Protein AF-A0A2N0ZWG2-F1 (afdb_monomer_lite)

pLDDT: mean 80.13, std 12.73, range [40.72, 96.31]

Foldseek 3Di:
DDDDPQWDWFDWDQDVVLNGTAGATDDPVCVVVLVVLVVVCVVVVLCVVDVDSDHDDDPDPDPDPDDDDDCVVVVVVCVVVVHDDDDPVNVLLCVLQVVCVVPVDLVVSCRNSVHDSVCCVPPRDDDDVVVVVVVVVVVCVVPPCLLAQLALAHFPDDFDFDFDPDDDPQADDAGSHHNRNLLRGPRGDQDLDLLSLLQLLLVLLLLVLVVVPDDDDPPPDDHNSVVSNVSSVVVLVVQLVPDVVSVVSNVVSNVCVVVLNHRPVRSVSNVVSVVVD

Radius of gyration: 36.06 Å; chains: 1; bounding box: 72×38×109 Å

Sequence (277 aa):
WQSDGEDFEAFRVYKGRREGEAIFRCYKAYRKHLQKYIDWLNETELSQNDERLFPMMSRGMIPAKISRANISTLKNLLKKHDLPFINTSQLRNTRINWLLRKTSDLNLTAEQMGHTKEVLLRDYLRPHHQRASSEIIEFHNLIDPTTLAPGPGLCVDSHQPEPIVELAENAPKPDCISPEGCLFCEKHRDVMSSEYCWKLASHLQLKRLETNLYKPSEHNHIHPGNLVIDRIKLKLKAISDGSEIRNTWVEDAQSSIRSGRYHPTWDGYIRLLEVMV

Structure (mmCIF, N/CA/C/O backbone):
data_AF-A0A2N0ZWG2-F1
#
_entry.id   AF-A0A2N0ZWG2-F1
#
loop_
_atom_site.group_PDB
_atom_site.id
_atom_site.type_symbol
_atom_site.label_atom_id
_atom_site.label_alt_id
_atom_site.label_comp_id
_atom_site.label_asym_id
_atom_site.label_entity_id
_atom_site.label_seq_id
_atom_site.pdbx_PDB_ins_code
_atom_site.Cartn_x
_atom_site.Cartn_y
_atom_site.Cartn_z
_atom_site.occupancy
_atom_site.B_iso_or_equiv
_atom_site.auth_seq_id
_atom_site.auth_comp_id
_atom_site.auth_asym_id
_atom_site.auth_atom_id
_atom_site.pdbx_PDB_model_num
ATOM 1 N N . TRP A 1 1 ? -13.846 11.755 43.743 1.00 50.56 1 TRP A N 1
ATOM 2 C CA . TRP A 1 1 ? -14.038 12.372 42.420 1.00 50.56 1 TRP A CA 1
ATOM 3 C C . TRP A 1 1 ? -13.185 13.621 42.383 1.00 50.56 1 TRP A C 1
ATOM 5 O O . TRP A 1 1 ? -13.390 14.472 43.238 1.00 50.56 1 TRP A O 1
ATOM 15 N N . GLN A 1 2 ? -12.202 13.699 41.489 1.00 43.25 2 GLN A N 1
ATOM 16 C CA . GLN A 1 2 ? -11.484 14.947 41.225 1.00 43.25 2 GLN A CA 1
ATOM 17 C C . GLN A 1 2 ? -12.065 15.536 39.939 1.00 43.25 2 GLN A C 1
ATOM 19 O O . GLN A 1 2 ? -12.259 14.832 38.951 1.00 43.25 2 GLN A O 1
ATOM 24 N N . SER A 1 3 ? -12.471 16.798 39.991 1.00 46.25 3 SER A N 1
ATOM 25 C CA . SER A 1 3 ? -12.908 17.546 38.816 1.00 46.25 3 SER A CA 1
ATOM 26 C C . SER A 1 3 ? -11.680 18.175 38.172 1.00 46.25 3 SER A C 1
ATOM 28 O O . SER A 1 3 ? -11.008 18.953 38.847 1.00 46.25 3 SER A O 1
ATOM 30 N N . ASP A 1 4 ? -11.419 17.875 36.901 1.00 40.72 4 ASP A N 1
ATOM 31 C CA . ASP A 1 4 ? -10.457 18.629 36.098 1.00 40.72 4 ASP A CA 1
ATOM 32 C C . ASP A 1 4 ? -11.219 19.299 34.945 1.00 40.72 4 ASP A C 1
ATOM 34 O O . ASP A 1 4 ? -11.565 18.683 33.936 1.00 40.72 4 ASP A O 1
ATOM 38 N N . GLY A 1 5 ? -11.608 20.559 35.152 1.00 61.38 5 GLY A N 1
ATOM 39 C CA . GLY A 1 5 ? -12.416 21.317 34.193 1.00 61.38 5 GLY A CA 1
ATOM 40 C C . GLY A 1 5 ? -13.840 20.771 33.975 1.00 61.38 5 GLY A C 1
ATOM 41 O O . GLY A 1 5 ? -14.586 20.534 34.927 1.00 61.38 5 GLY A O 1
ATOM 42 N N . GLU A 1 6 ? -14.261 20.644 32.707 1.00 48.25 6 GLU A N 1
ATOM 43 C CA . GLU A 1 6 ? -15.624 20.220 32.323 1.00 48.25 6 GLU A CA 1
ATOM 44 C C . GLU A 1 6 ? -15.869 18.701 32.398 1.00 48.25 6 GLU A C 1
ATOM 46 O O . GLU A 1 6 ? -17.030 18.267 32.403 1.00 48.25 6 GLU A O 1
ATOM 51 N N . ASP A 1 7 ? -14.804 17.902 32.478 1.00 45.50 7 ASP A N 1
ATOM 52 C CA . ASP A 1 7 ? -14.859 16.447 32.580 1.00 45.50 7 ASP A CA 1
ATOM 53 C C . ASP A 1 7 ? -14.543 16.009 34.023 1.00 45.50 7 ASP A C 1
ATOM 55 O O . ASP A 1 7 ? -13.617 16.495 34.669 1.00 45.50 7 ASP A O 1
ATOM 59 N N . PHE A 1 8 ? -15.323 15.070 34.573 1.00 52.41 8 PHE A N 1
ATOM 60 C CA . PHE A 1 8 ? -14.949 14.447 35.847 1.00 52.41 8 PHE A CA 1
ATOM 61 C C . PHE A 1 8 ? -13.804 13.466 35.596 1.00 52.41 8 PHE A C 1
ATOM 63 O O . PHE A 1 8 ? -13.987 12.448 34.914 1.00 52.41 8 PHE A O 1
ATOM 70 N N . GLU A 1 9 ? -12.634 13.760 36.161 1.00 51.66 9 GLU A N 1
ATOM 71 C CA . GLU A 1 9 ? -11.453 12.933 36.003 1.00 51.66 9 GLU A CA 1
ATOM 72 C C . GLU A 1 9 ? -11.425 11.725 36.952 1.00 51.66 9 GLU A C 1
ATOM 74 O O . GLU A 1 9 ? -11.656 11.790 38.163 1.00 51.66 9 GLU A O 1
ATOM 79 N N . ALA A 1 10 ? -11.100 10.603 36.307 1.00 51.81 10 ALA A N 1
ATOM 80 C CA . ALA A 1 10 ? -10.143 9.592 36.727 1.00 51.81 10 ALA A CA 1
ATOM 81 C C . ALA A 1 10 ? -10.313 8.973 38.123 1.00 51.81 10 ALA A C 1
ATOM 83 O O . ALA A 1 10 ? -9.667 9.367 39.089 1.00 51.81 10 ALA A O 1
ATOM 84 N N . PHE A 1 11 ? -11.010 7.834 38.193 1.00 56.88 11 PHE A N 1
ATOM 85 C CA . PHE A 1 11 ? -10.562 6.808 39.139 1.00 56.88 11 PHE A CA 1
ATOM 86 C C . PHE A 1 11 ? -9.367 6.090 38.520 1.00 56.88 11 PHE A C 1
ATOM 88 O O . PHE A 1 11 ? -9.525 5.374 37.525 1.00 56.88 11 PHE A O 1
ATOM 95 N N . ARG A 1 12 ? -8.178 6.314 39.086 1.00 57.41 12 ARG A N 1
ATOM 96 C CA . ARG A 1 12 ? -6.982 5.522 38.792 1.00 57.41 12 ARG A CA 1
ATOM 97 C C . ARG A 1 12 ? -7.078 4.221 39.566 1.00 57.41 12 ARG A C 1
ATOM 99 O O . ARG A 1 12 ? -7.129 4.219 40.792 1.00 57.41 12 ARG A O 1
ATOM 106 N N . VAL A 1 13 ? -7.140 3.111 38.844 1.00 65.38 13 VAL A N 1
ATOM 107 C CA . VAL A 1 13 ? -7.140 1.776 39.442 1.00 65.38 13 VAL A CA 1
ATOM 108 C C . VAL A 1 13 ? -5.973 1.002 38.863 1.00 65.38 13 VAL A C 1
ATOM 110 O O . VAL A 1 13 ? -5.895 0.818 37.647 1.00 65.38 13 VAL A O 1
ATOM 113 N N . TYR A 1 14 ? -5.080 0.523 39.725 1.00 65.12 14 TYR A N 1
ATOM 114 C CA . TYR A 1 14 ? -4.010 -0.370 39.303 1.00 65.12 14 TYR A CA 1
ATOM 115 C C . TYR A 1 14 ? -4.605 -1.717 38.880 1.00 65.12 14 TYR A C 1
ATOM 117 O O . TYR A 1 14 ? -5.267 -2.402 39.663 1.00 65.12 14 TYR A O 1
ATOM 125 N N . LYS A 1 15 ? -4.406 -2.105 37.618 1.00 62.75 15 LYS A N 1
ATOM 126 C CA . LYS A 1 15 ? -4.830 -3.415 37.111 1.00 62.75 15 LYS A CA 1
ATOM 127 C C . LYS A 1 15 ? -3.609 -4.318 37.011 1.00 62.75 15 LYS A C 1
ATOM 129 O O . LYS A 1 15 ? -2.865 -4.208 36.046 1.00 62.75 15 LYS A O 1
ATOM 134 N N . GLY A 1 16 ? -3.481 -5.278 37.932 1.00 57.44 16 GLY A N 1
ATOM 135 C CA . GLY A 1 16 ? -2.341 -6.210 37.977 1.00 57.44 16 GLY A CA 1
ATOM 136 C C . GLY A 1 16 ? -2.067 -6.941 36.657 1.00 57.44 16 GLY A C 1
ATOM 137 O O . GLY A 1 16 ? -0.928 -7.043 36.241 1.00 57.44 16 GLY A O 1
ATOM 138 N N . ARG A 1 17 ? -3.106 -7.332 35.906 1.00 58.09 17 ARG A N 1
ATOM 139 C CA . ARG A 1 17 ? -2.946 -7.961 34.576 1.00 58.09 17 ARG A CA 1
ATOM 140 C C . ARG A 1 17 ? -2.428 -7.041 33.457 1.00 58.09 17 ARG A C 1
ATOM 142 O O . ARG A 1 17 ? -2.160 -7.522 32.367 1.00 58.09 17 ARG A O 1
ATOM 149 N N . ARG A 1 18 ? -2.439 -5.723 33.670 1.00 57.00 18 ARG A N 1
ATOM 150 C CA . ARG A 1 18 ? -1.926 -4.703 32.737 1.00 57.00 18 ARG A CA 1
ATOM 151 C C . ARG A 1 18 ? -0.602 -4.118 33.253 1.00 57.00 18 ARG A C 1
ATOM 153 O O . ARG A 1 18 ? -0.040 -3.271 32.577 1.00 57.00 18 ARG A O 1
ATOM 160 N N . GLU A 1 19 ? -0.163 -4.528 34.449 1.00 60.50 19 GLU A N 1
ATOM 161 C CA . GLU A 1 19 ? 1.003 -3.984 35.158 1.00 60.50 19 GLU A CA 1
ATOM 162 C C . GLU A 1 19 ? 1.036 -2.444 35.164 1.00 60.50 19 GLU A C 1
ATOM 164 O O . GLU A 1 19 ? 2.086 -1.819 35.072 1.00 60.50 19 GLU A O 1
ATOM 169 N N . GLY A 1 20 ? -0.138 -1.805 35.259 1.00 68.50 20 GLY A N 1
ATOM 170 C CA . GLY A 1 20 ? -0.247 -0.355 35.118 1.00 68.50 20 GLY A CA 1
ATOM 171 C C . GLY A 1 20 ? -1.577 0.235 35.579 1.00 68.50 20 GLY A C 1
ATOM 172 O O . GLY A 1 20 ? -2.552 -0.475 35.865 1.00 68.50 20 GLY A O 1
ATOM 173 N N . GLU A 1 21 ? -1.607 1.566 35.649 1.00 68.88 21 GLU A N 1
ATOM 174 C CA . GLU A 1 21 ? -2.782 2.345 36.034 1.00 68.88 21 GLU A CA 1
ATOM 175 C C . GLU A 1 21 ? -3.822 2.368 34.905 1.00 68.88 21 GLU A C 1
ATOM 177 O O . GLU A 1 21 ? -3.517 2.614 33.738 1.00 68.88 21 GLU A O 1
ATOM 182 N N . ALA A 1 22 ? -5.082 2.109 35.248 1.00 63.97 22 ALA A N 1
ATOM 183 C CA . ALA A 1 22 ? -6.214 2.320 34.360 1.00 63.97 22 ALA A CA 1
ATOM 184 C C . ALA A 1 22 ? -6.991 3.553 34.819 1.00 63.97 22 ALA A C 1
ATOM 186 O O . ALA A 1 22 ? -7.465 3.599 35.954 1.00 63.97 22 ALA A O 1
ATOM 187 N N . ILE A 1 23 ? -7.148 4.518 33.915 1.00 67.75 23 ILE A N 1
ATOM 188 C CA . ILE A 1 23 ? -7.941 5.727 34.131 1.00 67.75 23 ILE A CA 1
ATOM 189 C C . ILE A 1 23 ? -9.345 5.496 33.569 1.00 67.75 23 ILE A C 1
ATOM 191 O O . ILE A 1 23 ? -9.507 5.169 32.393 1.00 67.75 23 ILE A O 1
ATOM 195 N N . PHE A 1 24 ? -10.372 5.686 34.395 1.00 69.12 24 PHE A N 1
ATOM 196 C CA . PHE A 1 24 ? -11.765 5.673 33.944 1.00 69.12 24 PHE A CA 1
ATOM 197 C C . PHE A 1 24 ? -12.325 7.093 33.877 1.00 69.12 24 PHE A C 1
ATOM 199 O O . PHE A 1 24 ? -12.262 7.827 34.860 1.00 69.12 24 PHE A O 1
ATOM 206 N N . ARG A 1 25 ? -12.900 7.459 32.724 1.00 70.75 25 ARG A N 1
ATOM 207 C CA . ARG A 1 25 ? -13.532 8.766 32.480 1.00 70.75 25 ARG A CA 1
ATOM 208 C C . ARG A 1 25 ? -15.051 8.623 32.383 1.00 70.75 25 ARG A C 1
ATOM 210 O O . ARG A 1 25 ? -15.544 7.706 31.721 1.00 70.75 25 ARG A O 1
ATOM 217 N N . CYS A 1 26 ? -15.785 9.532 33.023 1.00 72.12 26 CYS A N 1
ATOM 218 C CA . CYS A 1 26 ? -17.236 9.641 32.883 1.00 72.12 26 CYS A CA 1
ATOM 219 C C . CYS A 1 26 ? -17.560 10.711 31.833 1.00 72.12 26 CYS A C 1
ATOM 221 O O . CYS A 1 26 ? -17.281 11.885 32.046 1.00 72.12 26 CYS A O 1
ATOM 223 N N . TYR A 1 27 ? -18.139 10.315 30.697 1.00 75.69 27 TYR A N 1
ATOM 224 C CA . TYR A 1 27 ? -18.448 11.251 29.613 1.00 75.69 27 TYR A CA 1
ATOM 225 C C . TYR A 1 27 ? -19.557 12.241 30.005 1.00 75.69 27 TYR A C 1
ATOM 227 O O . TYR A 1 27 ? -20.562 11.846 30.604 1.00 75.69 27 TYR A O 1
ATOM 235 N N . LYS A 1 28 ? -19.442 13.499 29.555 1.00 75.81 28 LYS A N 1
ATOM 236 C CA . LYS A 1 28 ? -20.414 14.587 29.791 1.00 75.81 28 LYS A CA 1
ATOM 237 C C . LYS A 1 28 ? -21.873 14.193 29.529 1.00 75.81 28 LYS A C 1
ATOM 239 O O . LYS A 1 28 ? -22.755 14.540 30.311 1.00 75.81 28 LYS A O 1
ATOM 244 N N . ALA A 1 29 ? -22.137 13.417 28.475 1.00 79.81 29 ALA A N 1
ATOM 245 C CA . ALA A 1 29 ? -23.486 12.942 28.150 1.00 79.81 29 ALA A CA 1
ATOM 246 C C . ALA A 1 29 ? -24.079 12.016 29.231 1.00 79.81 29 ALA A C 1
ATOM 248 O O . ALA A 1 29 ? -25.276 12.068 29.505 1.00 79.81 29 ALA A O 1
ATOM 249 N N . TYR A 1 30 ? -23.246 11.201 29.886 1.00 84.06 30 TYR A N 1
ATOM 250 C CA . TYR A 1 30 ? -23.684 10.285 30.941 1.00 84.06 30 TYR A CA 1
ATOM 251 C C . TYR A 1 30 ? -23.845 10.977 32.303 1.00 84.06 30 TYR A C 1
ATOM 253 O O . TYR A 1 30 ? -24.579 10.485 33.160 1.00 84.06 30 TYR A O 1
ATOM 261 N N . ARG A 1 31 ? -23.231 12.156 32.492 1.00 79.62 31 ARG A N 1
ATOM 262 C CA . ARG A 1 31 ? -23.279 12.934 33.743 1.00 79.62 31 ARG A CA 1
ATOM 263 C C . ARG A 1 31 ? -24.700 13.142 34.256 1.00 79.62 31 ARG A C 1
ATOM 265 O O . ARG A 1 31 ? -24.952 12.918 35.433 1.00 79.62 31 ARG A O 1
ATOM 272 N N . LYS A 1 32 ? -25.629 13.542 33.382 1.00 85.81 32 LYS A N 1
ATOM 273 C CA . LYS A 1 32 ? -27.027 13.809 33.768 1.00 85.81 32 LYS A CA 1
ATOM 274 C C . LYS A 1 32 ? -27.709 12.565 34.344 1.00 85.81 32 LYS A C 1
ATOM 276 O O . LYS A 1 32 ? -28.457 12.668 35.309 1.00 85.81 32 LYS A O 1
ATOM 281 N N . HIS A 1 33 ? -27.426 11.394 33.774 1.00 88.12 33 HIS A N 1
ATOM 282 C CA . HIS A 1 33 ? -27.972 10.125 34.249 1.00 88.12 33 HIS A CA 1
ATOM 283 C C . HIS A 1 33 ? -27.349 9.700 35.578 1.00 88.12 33 HIS A C 1
ATOM 285 O O . HIS A 1 33 ? -28.072 9.280 36.477 1.00 88.12 33 HIS A O 1
ATOM 291 N N . LEU A 1 34 ? -26.026 9.843 35.714 1.00 86.00 34 LEU A N 1
ATOM 292 C CA . LEU A 1 34 ? -25.323 9.507 36.950 1.00 86.00 34 LEU A CA 1
ATOM 293 C C . LEU A 1 34 ? -25.746 10.416 38.110 1.00 86.00 34 LEU A C 1
ATOM 295 O O . LEU A 1 34 ? -26.003 9.909 39.193 1.00 86.00 34 LEU A O 1
ATOM 299 N N . GLN A 1 35 ? -25.866 11.726 37.879 1.00 86.25 35 GLN A N 1
ATOM 300 C CA . GLN A 1 35 ? -26.295 12.670 38.913 1.00 86.25 35 GLN A CA 1
ATOM 301 C C . GLN A 1 35 ? -27.709 12.348 39.395 1.00 86.25 35 GLN A C 1
ATOM 303 O O . GLN A 1 35 ? -27.906 12.152 40.584 1.00 86.25 35 GLN A O 1
ATOM 308 N N . LYS A 1 36 ? -28.656 12.156 38.466 1.00 89.69 36 LYS A N 1
ATOM 309 C CA . LYS A 1 36 ? -30.031 11.767 38.803 1.00 89.69 36 LYS A CA 1
ATOM 310 C C . LYS A 1 36 ? -30.088 10.489 39.648 1.00 89.69 36 LYS A C 1
ATOM 312 O O . LYS A 1 36 ? -30.937 10.361 40.521 1.00 89.69 36 LYS A O 1
ATOM 317 N N . TYR A 1 37 ? -29.204 9.533 39.368 1.00 89.00 37 TYR A N 1
ATOM 318 C CA . TYR A 1 37 ? -29.097 8.308 40.153 1.00 89.00 37 TYR A CA 1
ATOM 319 C C . TYR A 1 37 ? -28.521 8.554 41.556 1.00 89.00 37 TYR A C 1
ATOM 321 O O . TYR A 1 37 ? -29.034 7.992 42.517 1.00 89.00 37 TYR A O 1
ATOM 329 N N . ILE A 1 38 ? -27.488 9.392 41.686 1.00 86.44 38 ILE A N 1
ATOM 330 C CA . ILE A 1 38 ? -26.905 9.759 42.986 1.00 86.44 38 ILE A CA 1
ATOM 331 C C . ILE A 1 38 ? -27.926 10.515 43.842 1.00 86.44 38 ILE A C 1
ATOM 333 O O . ILE A 1 38 ? -28.060 10.210 45.023 1.00 86.44 38 ILE A O 1
ATOM 337 N N . ASP A 1 39 ? -28.673 11.446 43.248 1.00 89.12 39 ASP A N 1
ATOM 338 C CA . ASP A 1 39 ? -29.714 12.208 43.943 1.00 89.12 39 ASP A CA 1
ATOM 339 C C . ASP A 1 39 ? -30.789 11.256 44.497 1.00 89.12 39 ASP A C 1
ATOM 341 O O . ASP A 1 39 ? -31.066 11.262 45.694 1.00 89.12 39 ASP A O 1
ATOM 345 N N . TRP A 1 40 ? -31.283 10.331 43.665 1.00 90.31 40 TRP A N 1
ATOM 346 C CA . TRP A 1 40 ? -32.215 9.274 44.080 1.00 90.31 40 TRP A CA 1
ATOM 347 C C . TRP A 1 40 ? -31.649 8.358 45.183 1.00 90.31 40 TRP A C 1
ATOM 349 O O . TRP A 1 40 ? -32.362 7.934 46.093 1.00 90.31 40 TRP A O 1
ATOM 359 N N . LEU A 1 41 ? -30.357 8.035 45.120 1.00 85.81 41 LEU A N 1
ATOM 360 C CA . LEU A 1 41 ? -29.694 7.184 46.108 1.00 85.81 41 LEU A CA 1
ATOM 361 C C . LEU A 1 41 ? -29.554 7.881 47.471 1.00 85.81 41 LEU A C 1
ATOM 363 O O . LEU A 1 41 ? -29.669 7.226 48.505 1.00 85.81 41 LEU A O 1
ATOM 367 N N . ASN A 1 42 ? -29.359 9.201 47.472 1.00 84.38 42 ASN A N 1
ATOM 368 C CA . ASN A 1 42 ? -29.357 10.013 48.687 1.00 84.38 42 ASN A CA 1
ATOM 369 C C . ASN A 1 42 ? -30.769 10.152 49.275 1.00 84.38 42 ASN A C 1
ATOM 371 O O . ASN A 1 42 ? -30.931 10.013 50.482 1.00 84.38 42 ASN A O 1
ATOM 375 N N . GLU A 1 43 ? -31.787 10.364 48.434 1.00 88.19 43 GLU A N 1
ATOM 376 C CA . GLU A 1 43 ? -33.196 10.458 48.856 1.00 88.19 43 GLU A CA 1
ATOM 377 C C . GLU A 1 43 ? -33.721 9.169 49.503 1.00 88.19 43 GLU A C 1
ATOM 379 O O . GLU A 1 43 ? -34.592 9.211 50.366 1.00 88.19 43 GLU A O 1
ATOM 384 N N . THR A 1 44 ? -33.210 8.014 49.078 1.00 83.38 44 THR A N 1
ATOM 385 C CA . THR A 1 44 ? -33.663 6.700 49.560 1.00 83.38 44 THR A CA 1
ATOM 386 C C . THR A 1 44 ? -32.887 6.185 50.774 1.00 83.38 44 THR A C 1
ATOM 388 O O . THR A 1 44 ? -33.188 5.091 51.249 1.00 83.38 44 THR A O 1
ATOM 391 N N . GLU A 1 45 ? -31.879 6.930 51.250 1.00 78.12 45 GLU A N 1
ATOM 392 C CA . GLU A 1 45 ? -30.985 6.572 52.371 1.00 78.12 45 GLU A CA 1
ATOM 393 C C . GLU A 1 45 ? -30.287 5.202 52.228 1.00 78.12 45 GLU A C 1
ATOM 395 O O . GLU A 1 45 ? -29.667 4.690 53.162 1.00 78.12 45 GLU A O 1
ATOM 400 N N . LEU A 1 46 ? -30.318 4.600 51.032 1.00 74.25 46 LEU A N 1
ATOM 401 C CA . LEU A 1 46 ? -29.710 3.295 50.756 1.00 74.25 46 LEU A CA 1
ATOM 402 C C . LEU A 1 46 ? -28.183 3.323 50.907 1.00 74.25 46 LEU A C 1
ATOM 404 O O . LEU A 1 46 ? -27.577 2.287 51.182 1.00 74.25 46 LEU A O 1
ATOM 408 N N . SER A 1 47 ? -27.577 4.505 50.772 1.00 68.06 47 SER A N 1
ATOM 409 C CA . SER A 1 47 ? -26.152 4.756 51.008 1.00 68.06 47 SER A CA 1
ATOM 410 C C . SER A 1 47 ? -25.711 4.543 52.455 1.00 68.06 47 SER A C 1
ATOM 412 O O . SER A 1 47 ? -24.533 4.287 52.684 1.00 68.06 47 SER A O 1
ATOM 414 N N . GLN A 1 48 ? -26.619 4.626 53.435 1.00 69.81 48 GLN A N 1
ATOM 415 C CA . GLN A 1 48 ? -26.268 4.426 54.847 1.00 69.81 48 GLN A CA 1
ATOM 416 C C . GLN A 1 48 ? -26.022 2.948 55.177 1.00 69.81 48 GLN A C 1
ATOM 418 O O . GLN A 1 48 ? -25.266 2.629 56.091 1.00 69.81 48 GLN A O 1
ATOM 423 N N . ASN A 1 49 ? -26.647 2.044 54.417 1.00 68.62 49 ASN A N 1
ATOM 424 C CA . ASN A 1 49 ? -26.594 0.602 54.652 1.00 68.62 49 ASN A CA 1
ATOM 425 C C . ASN A 1 49 ? -25.547 -0.117 53.784 1.00 68.62 49 ASN A C 1
ATOM 427 O O . ASN A 1 49 ? -25.211 -1.272 54.056 1.00 68.62 49 ASN A O 1
ATOM 431 N N . ASP A 1 50 ? -25.059 0.525 52.719 1.00 72.12 50 ASP A N 1
ATOM 432 C CA . ASP A 1 50 ? -24.143 -0.072 51.749 1.00 72.12 50 ASP A CA 1
ATOM 433 C C . ASP A 1 50 ? -23.253 1.001 51.103 1.00 72.12 50 ASP A C 1
ATOM 435 O O . ASP A 1 50 ? -23.735 1.893 50.408 1.00 72.12 50 ASP A O 1
ATOM 439 N N . GLU A 1 51 ? -21.937 0.886 51.288 1.00 74.88 51 GLU A N 1
ATOM 440 C CA . GLU A 1 51 ? -20.947 1.841 50.763 1.00 74.88 51 GLU A CA 1
ATOM 441 C C . GLU A 1 51 ? -20.734 1.732 49.236 1.00 74.88 51 GLU A C 1
ATOM 443 O O . GLU A 1 51 ? -19.987 2.510 48.635 1.00 74.88 51 GLU A O 1
ATOM 448 N N . ARG A 1 52 ? -21.349 0.748 48.566 1.00 74.69 52 ARG A N 1
ATOM 449 C CA . ARG A 1 52 ? -21.210 0.558 47.114 1.00 74.69 52 ARG A CA 1
ATOM 450 C C . ARG A 1 52 ? -21.994 1.615 46.335 1.00 74.69 52 ARG A C 1
ATOM 452 O O . ARG A 1 52 ? -23.149 1.889 46.629 1.00 74.69 52 ARG A O 1
ATOM 459 N N . LEU A 1 53 ? -21.427 2.079 45.212 1.00 78.69 53 LEU A N 1
ATOM 460 C CA . LEU A 1 53 ? -22.128 2.977 44.272 1.00 78.69 53 LEU A CA 1
ATOM 461 C C . LEU A 1 53 ? -23.457 2.385 43.766 1.00 78.69 53 LEU A C 1
ATOM 463 O O . LEU A 1 53 ? -24.391 3.122 43.471 1.00 78.69 53 LEU A O 1
ATOM 467 N N . PHE A 1 54 ? -23.544 1.057 43.671 1.00 81.56 54 PHE A N 1
ATOM 468 C CA . PHE A 1 54 ? -24.772 0.327 43.359 1.00 81.56 54 PHE A CA 1
ATOM 469 C C . PHE A 1 54 ? -25.120 -0.610 44.528 1.00 81.56 54 PHE A C 1
ATOM 471 O O . PHE A 1 54 ? -24.638 -1.750 44.537 1.00 81.56 54 PHE A O 1
ATOM 478 N N . PRO A 1 55 ? -25.909 -0.136 45.514 1.00 77.50 55 PRO A N 1
ATOM 479 C CA . PRO A 1 55 ? -26.304 -0.915 46.683 1.00 77.50 55 PRO A CA 1
ATOM 480 C C . PRO A 1 55 ? -27.061 -2.184 46.302 1.00 77.50 55 PRO A C 1
ATOM 482 O O . PRO A 1 55 ? -27.857 -2.189 45.359 1.00 77.50 55 PRO A O 1
ATOM 485 N N . MET A 1 56 ? -26.856 -3.270 47.050 1.00 71.56 56 MET A N 1
ATOM 486 C CA . MET A 1 56 ? -27.657 -4.486 46.872 1.00 71.56 56 MET A CA 1
ATOM 487 C C . MET A 1 56 ? -28.705 -4.617 47.967 1.00 71.56 56 MET A C 1
ATOM 489 O O . MET A 1 56 ? -28.381 -4.745 49.143 1.00 71.56 56 MET A O 1
ATOM 493 N N . MET A 1 57 ? -29.968 -4.713 47.564 1.00 69.00 57 MET A N 1
ATOM 494 C CA . MET A 1 57 ? -31.059 -5.030 48.479 1.00 69.00 57 MET A CA 1
ATOM 495 C C . MET A 1 57 ? -31.071 -6.540 48.762 1.00 69.00 57 MET A C 1
ATOM 497 O O . MET A 1 57 ? -31.495 -7.339 47.924 1.00 69.00 57 MET A O 1
ATOM 501 N N . SER A 1 58 ? -30.571 -6.945 49.931 1.00 62.75 58 SER A N 1
ATOM 502 C CA . SER A 1 58 ? -30.695 -8.320 50.432 1.00 62.75 58 SER A CA 1
ATOM 503 C C . SER A 1 58 ? -31.980 -8.467 51.248 1.00 62.75 58 SER A C 1
ATOM 505 O O . SER A 1 58 ? -32.339 -7.572 52.004 1.00 62.75 58 SER A O 1
ATOM 507 N N . ARG A 1 59 ? -32.662 -9.615 51.136 1.00 58.25 59 ARG A N 1
ATOM 508 C CA . ARG A 1 59 ? -33.794 -9.962 52.019 1.00 58.25 59 ARG A CA 1
ATOM 509 C C . ARG A 1 59 ? -33.353 -10.422 53.418 1.00 58.25 59 ARG A C 1
ATOM 511 O O . ARG A 1 59 ? -34.203 -10.588 54.281 1.00 58.25 59 ARG A O 1
ATOM 518 N N . GLY A 1 60 ? -32.060 -10.673 53.634 1.00 56.66 60 GLY A N 1
ATOM 519 C CA . GLY A 1 60 ? -31.510 -11.126 54.918 1.00 56.66 60 GLY A CA 1
ATOM 520 C C . GLY A 1 60 ? -30.676 -10.051 55.621 1.00 56.66 60 GLY A C 1
ATOM 521 O O . GLY A 1 60 ? -30.054 -9.231 54.952 1.00 56.66 60 GLY A O 1
ATOM 522 N N . MET A 1 61 ? -30.617 -10.113 56.958 1.00 51.22 61 MET A N 1
ATOM 523 C CA . MET A 1 61 ? -29.887 -9.171 57.829 1.00 51.22 61 MET A CA 1
ATOM 524 C C . MET A 1 61 ? -28.369 -9.103 57.597 1.00 51.22 61 MET A C 1
ATOM 526 O O . MET A 1 61 ? -27.733 -8.152 58.036 1.00 51.22 61 MET A O 1
ATOM 530 N N . ILE A 1 62 ? -27.773 -10.096 56.931 1.00 54.41 62 ILE A N 1
ATOM 531 C CA . ILE A 1 62 ? -26.331 -10.143 56.668 1.00 54.41 62 ILE A CA 1
ATOM 532 C C . ILE A 1 62 ? -26.113 -9.939 55.163 1.00 54.41 62 ILE A C 1
ATOM 534 O O . ILE A 1 62 ? -26.462 -10.821 54.369 1.00 54.41 62 ILE A O 1
ATOM 538 N N . PRO A 1 63 ? -25.536 -8.803 54.737 1.00 55.25 63 PRO A N 1
ATOM 539 C CA . PRO A 1 63 ? -25.135 -8.607 53.354 1.00 55.25 63 PRO A CA 1
ATOM 540 C C . PRO A 1 63 ? -24.055 -9.633 53.001 1.00 55.25 63 PRO A C 1
ATOM 542 O O . PRO A 1 63 ? -22.994 -9.688 53.625 1.00 55.25 63 PRO A O 1
ATOM 545 N N . ALA A 1 64 ? -24.296 -10.469 51.992 1.00 55.41 64 ALA A N 1
ATOM 546 C CA . ALA A 1 64 ? -23.249 -11.344 51.483 1.00 55.41 64 ALA A CA 1
ATOM 547 C C . ALA A 1 64 ? -22.110 -10.478 50.911 1.00 55.41 64 ALA A C 1
ATOM 549 O O . ALA A 1 64 ? -22.305 -9.787 49.909 1.00 55.41 64 ALA A O 1
ATOM 550 N N . LYS A 1 65 ? -20.920 -10.550 51.534 1.00 54.75 65 LYS A N 1
ATOM 551 C CA . LYS A 1 65 ? -19.702 -9.781 51.186 1.00 54.75 65 LYS A CA 1
ATOM 552 C C . LYS A 1 65 ? -19.367 -9.779 49.686 1.00 54.75 65 LYS A C 1
ATOM 554 O O . LYS A 1 65 ? -18.740 -8.847 49.200 1.00 54.75 65 LYS A O 1
ATOM 559 N N . ILE A 1 66 ? -19.761 -10.829 48.957 1.00 53.44 66 ILE A N 1
ATOM 560 C CA . ILE A 1 66 ? -19.462 -11.035 47.533 1.00 53.44 66 ILE A CA 1
ATOM 561 C C . ILE A 1 66 ? -20.690 -11.632 46.825 1.00 53.44 66 ILE A C 1
ATOM 563 O O . ILE A 1 66 ? -20.622 -12.676 46.178 1.00 53.44 66 ILE A O 1
ATOM 567 N N . SER A 1 67 ? -21.863 -11.018 46.969 1.00 54.03 67 SER A N 1
ATOM 568 C CA . SER A 1 67 ? -22.998 -11.389 46.117 1.00 54.03 67 SER A CA 1
ATOM 569 C C . SER A 1 67 ? -22.767 -10.843 44.708 1.00 54.03 67 SER A C 1
ATOM 571 O O . SER A 1 67 ? -22.740 -9.631 44.496 1.00 54.03 67 SER A O 1
ATOM 573 N N . ARG A 1 68 ? -22.570 -11.723 43.719 1.00 57.50 68 ARG A N 1
ATOM 574 C CA . ARG A 1 68 ? -22.630 -11.306 42.312 1.00 57.50 68 ARG A CA 1
ATOM 575 C C . ARG A 1 68 ? -24.075 -10.914 42.020 1.00 57.50 68 ARG A C 1
ATOM 577 O O . ARG A 1 68 ? -24.971 -11.740 42.180 1.00 57.50 68 ARG A O 1
ATOM 584 N N . ALA A 1 69 ? -24.299 -9.681 41.571 1.00 62.59 69 ALA A N 1
ATOM 585 C CA . ALA A 1 69 ? -25.611 -9.257 41.098 1.00 62.59 69 ALA A CA 1
ATOM 586 C C . ALA A 1 69 ? -26.113 -10.244 40.036 1.00 62.59 69 ALA A C 1
ATOM 588 O O . ALA A 1 69 ? -25.453 -10.470 39.017 1.00 62.59 69 ALA A O 1
ATOM 589 N N . ASN A 1 70 ? -27.259 -10.876 40.296 1.00 66.06 70 ASN A N 1
ATOM 590 C CA . ASN A 1 70 ? -27.783 -11.872 39.381 1.00 66.06 70 ASN A CA 1
ATOM 591 C C . ASN A 1 70 ? -28.453 -11.179 38.189 1.00 66.06 70 ASN A C 1
ATOM 593 O O . ASN A 1 70 ? -29.529 -10.593 38.298 1.00 66.06 70 ASN A O 1
ATOM 597 N N . ILE A 1 71 ? -27.805 -11.275 37.029 1.00 76.25 71 ILE A N 1
ATOM 598 C CA . ILE A 1 71 ? -28.290 -10.730 35.756 1.00 76.25 71 ILE A CA 1
ATOM 599 C C . ILE A 1 71 ? -29.619 -11.389 35.338 1.00 76.25 71 ILE A C 1
ATOM 601 O O . ILE A 1 71 ? -30.384 -10.800 34.573 1.00 76.25 71 ILE A O 1
ATOM 605 N N . SER A 1 72 ? -29.944 -12.578 35.865 1.00 79.25 72 SER A N 1
ATOM 606 C CA . SER A 1 72 ? -31.208 -13.259 35.567 1.00 79.25 72 SER A CA 1
ATOM 607 C C . SER A 1 72 ? -32.428 -12.420 35.943 1.00 79.25 72 SER A C 1
ATOM 609 O O . SER A 1 72 ? -33.419 -12.448 35.221 1.00 79.25 72 SER A O 1
ATOM 611 N N . THR A 1 73 ? -32.360 -11.645 37.029 1.00 80.69 73 THR A N 1
ATOM 612 C CA . THR A 1 73 ? -33.476 -10.801 37.478 1.00 80.69 73 THR A CA 1
ATOM 613 C C . THR A 1 73 ? -33.771 -9.703 36.462 1.00 80.69 73 THR A C 1
ATOM 615 O O . THR A 1 73 ? -34.921 -9.521 36.071 1.00 80.69 73 THR A O 1
ATOM 618 N N . LEU A 1 74 ? -32.726 -9.036 35.958 1.00 82.56 74 LEU A N 1
ATOM 619 C CA . LEU A 1 74 ? -32.846 -8.025 34.906 1.00 82.56 74 LEU A CA 1
ATOM 620 C C . LEU A 1 74 ? -33.362 -8.636 33.597 1.00 82.56 74 LEU A C 1
ATOM 622 O O . LEU A 1 74 ? -34.251 -8.078 32.961 1.00 82.56 74 LEU A O 1
ATOM 626 N N . LYS A 1 75 ? -32.846 -9.810 33.215 1.00 85.94 75 LYS A N 1
ATOM 627 C CA . LYS A 1 75 ? -33.296 -10.532 32.018 1.00 85.94 75 LYS A CA 1
ATOM 628 C C . LYS A 1 75 ? -34.784 -10.887 32.098 1.00 85.94 75 LYS A C 1
ATOM 630 O O . LYS A 1 75 ? -35.505 -10.702 31.122 1.00 85.94 75 LYS A O 1
ATOM 635 N N . ASN A 1 76 ? -35.245 -11.372 33.250 1.00 86.75 76 ASN A N 1
ATOM 636 C CA . ASN A 1 76 ? -36.647 -11.723 33.471 1.00 86.75 76 ASN A CA 1
ATOM 637 C C . ASN A 1 76 ? -37.551 -10.485 33.484 1.00 86.75 76 ASN A C 1
ATOM 639 O O . ASN A 1 76 ? -38.638 -10.530 32.915 1.00 86.75 76 ASN A O 1
ATOM 643 N N . LEU A 1 77 ? -37.092 -9.382 34.086 1.00 87.19 77 LEU A N 1
ATOM 644 C CA . LEU A 1 77 ? -37.804 -8.103 34.081 1.00 87.19 77 LEU A CA 1
ATOM 645 C C . LEU A 1 77 ? -38.003 -7.589 32.650 1.00 87.19 77 LEU A C 1
ATOM 647 O O . LEU A 1 77 ? -39.121 -7.277 32.264 1.00 87.19 77 LEU A O 1
ATOM 651 N N . LEU A 1 78 ? -36.937 -7.549 31.849 1.00 90.06 78 LEU A N 1
ATOM 652 C CA . LEU A 1 78 ? -37.012 -7.090 30.460 1.00 90.06 78 LEU A CA 1
ATOM 653 C C . LEU A 1 78 ? -37.907 -7.999 29.619 1.00 90.06 78 LEU A C 1
ATOM 655 O O . LEU A 1 78 ? -38.751 -7.501 28.882 1.00 90.06 78 LEU A O 1
ATOM 659 N N . LYS A 1 79 ? -37.806 -9.321 29.812 1.00 91.50 79 LYS A N 1
ATOM 660 C CA . LYS A 1 79 ? -38.693 -10.290 29.157 1.00 91.50 79 LYS A CA 1
ATOM 661 C C . LYS A 1 79 ? -40.167 -10.067 29.515 1.00 91.50 79 LYS A C 1
ATOM 663 O O . LYS A 1 79 ? -41.012 -10.222 28.650 1.00 91.50 79 LYS A O 1
ATOM 668 N N . LYS A 1 80 ? -40.483 -9.697 30.762 1.00 93.94 80 LYS A N 1
ATOM 669 C CA . LYS A 1 80 ? -41.860 -9.395 31.196 1.00 93.94 80 LYS A CA 1
ATOM 670 C C . LYS A 1 80 ? -42.458 -8.183 30.466 1.00 93.94 80 LYS A C 1
ATOM 672 O O . LYS A 1 80 ? -43.674 -8.094 30.354 1.00 93.94 80 LYS A O 1
ATOM 677 N N . HIS A 1 81 ? -41.616 -7.265 30.004 1.00 93.75 81 HIS A N 1
ATOM 678 C CA . HIS A 1 81 ? -42.017 -6.051 29.294 1.00 93.75 81 HIS A CA 1
ATOM 679 C C . HIS A 1 81 ? -41.741 -6.121 27.781 1.00 93.75 81 HIS A C 1
ATOM 681 O O . HIS A 1 81 ? -41.696 -5.078 27.138 1.00 93.75 81 HIS A O 1
ATOM 687 N N . ASP A 1 82 ? -41.510 -7.317 27.225 1.00 92.38 82 ASP A N 1
ATOM 688 C CA . ASP A 1 82 ? -41.165 -7.537 25.810 1.00 92.38 82 ASP A CA 1
ATOM 689 C C . ASP A 1 82 ? -39.967 -6.707 25.308 1.00 92.38 82 ASP A C 1
ATOM 691 O O . ASP A 1 82 ? -39.848 -6.371 24.129 1.00 92.38 82 ASP A O 1
ATOM 695 N N . LEU A 1 83 ? -39.026 -6.398 26.205 1.00 92.44 83 LEU A N 1
ATOM 696 C CA . LEU A 1 83 ? -37.802 -5.677 25.871 1.00 92.44 83 LEU A CA 1
ATOM 697 C C . LEU A 1 83 ? -36.645 -6.651 25.595 1.00 92.44 83 LEU A C 1
ATOM 699 O O . LEU A 1 83 ? -36.415 -7.589 26.370 1.00 92.44 83 LEU A O 1
ATOM 703 N N . PRO A 1 84 ? -35.852 -6.425 24.529 1.00 89.50 84 PRO A N 1
ATOM 704 C CA . PRO A 1 84 ? -34.702 -7.262 24.228 1.00 89.50 84 PRO A CA 1
ATOM 705 C C . PRO A 1 84 ? -33.616 -7.093 25.295 1.00 89.50 84 PRO A C 1
ATOM 707 O O . PRO A 1 84 ? -33.182 -5.985 25.615 1.00 89.50 84 PRO A O 1
ATOM 710 N N . PHE A 1 85 ? -33.126 -8.213 25.826 1.00 88.00 85 PHE A N 1
ATOM 711 C CA . PHE A 1 85 ? -31.991 -8.204 26.741 1.00 88.00 85 PHE A CA 1
ATOM 712 C C . PHE A 1 85 ? -30.672 -8.215 25.964 1.00 88.00 85 PHE A C 1
ATOM 714 O O . PHE A 1 85 ? -30.295 -9.232 25.380 1.00 88.00 85 PHE A O 1
ATOM 721 N N . ILE A 1 86 ? -29.947 -7.098 26.010 1.00 87.56 86 ILE A N 1
ATOM 722 C CA . ILE A 1 86 ? -28.584 -6.997 25.482 1.00 87.56 86 ILE A CA 1
ATOM 723 C C . ILE A 1 86 ? -27.611 -7.315 26.614 1.00 87.56 86 ILE A C 1
ATOM 725 O O . ILE A 1 86 ? -27.615 -6.665 27.661 1.00 87.56 86 ILE A O 1
ATOM 729 N N . ASN A 1 87 ? -26.768 -8.324 26.415 1.00 84.94 87 ASN A N 1
ATOM 730 C CA . ASN A 1 87 ? -25.845 -8.747 27.459 1.00 84.94 87 ASN A CA 1
ATOM 731 C C . ASN A 1 87 ? -24.658 -7.769 27.607 1.00 84.94 87 ASN A C 1
ATOM 733 O O . ASN A 1 87 ? -24.321 -6.997 26.706 1.00 84.94 87 ASN A O 1
ATOM 737 N N . THR A 1 88 ? -23.983 -7.810 28.757 1.00 83.44 88 THR A N 1
ATOM 738 C CA . THR A 1 88 ? -22.866 -6.898 29.062 1.00 83.44 88 THR A CA 1
ATOM 739 C C . THR A 1 88 ? -21.675 -7.074 28.116 1.00 83.44 88 THR A C 1
ATOM 741 O O . THR A 1 88 ? -21.003 -6.097 27.787 1.00 83.44 88 THR A O 1
ATOM 744 N N . SER A 1 89 ? -21.429 -8.298 27.637 1.00 83.06 89 SER A N 1
ATOM 745 C CA . SER A 1 89 ? -20.383 -8.586 26.650 1.00 83.06 89 SER A CA 1
ATOM 746 C C . SER A 1 89 ? -20.700 -7.954 25.292 1.00 83.06 89 SER A C 1
ATOM 748 O O . SER A 1 89 ? -19.827 -7.340 24.692 1.00 83.06 89 SER A O 1
ATOM 750 N N . GLN A 1 90 ? -21.955 -8.004 24.845 1.00 85.94 90 GLN A N 1
ATOM 751 C CA . GLN A 1 90 ? -22.444 -7.377 23.621 1.00 85.94 90 GLN A CA 1
ATOM 752 C C . GLN A 1 90 ? -22.324 -5.863 23.714 1.00 85.94 90 GLN A C 1
ATOM 754 O O . GLN A 1 90 ? -21.742 -5.263 22.821 1.00 85.94 90 GLN A O 1
ATOM 759 N N . LEU A 1 91 ? -22.774 -5.246 24.813 1.00 87.88 91 LEU A N 1
ATOM 760 C CA . LEU A 1 91 ? -22.609 -3.801 25.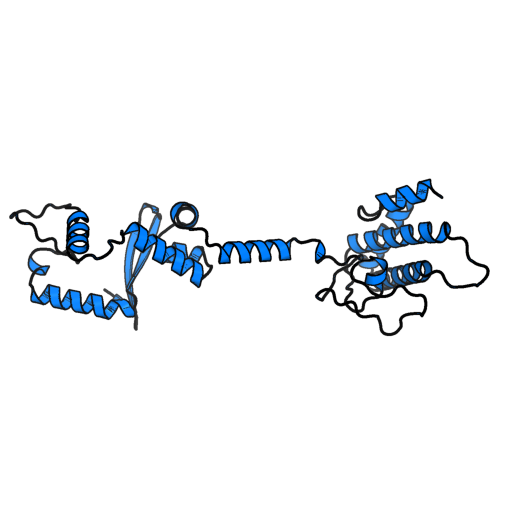017 1.00 87.88 91 LEU A CA 1
ATOM 761 C C . LEU A 1 91 ? -21.131 -3.392 24.969 1.00 87.88 91 LEU A C 1
ATOM 763 O O . LEU A 1 91 ? -20.769 -2.419 24.303 1.00 87.88 91 LEU A O 1
ATOM 767 N N . ARG A 1 92 ? -20.258 -4.169 25.624 1.00 84.38 92 ARG A N 1
ATOM 768 C CA . ARG A 1 92 ? -18.811 -3.937 25.608 1.00 84.38 92 ARG A CA 1
ATOM 769 C C . ARG A 1 92 ? -18.219 -4.089 24.203 1.00 84.38 92 ARG A C 1
ATOM 771 O O . ARG A 1 92 ? -17.480 -3.208 23.772 1.00 84.38 92 ARG A O 1
ATOM 778 N N . ASN A 1 93 ? -18.559 -5.161 23.490 1.00 86.56 93 ASN A N 1
ATOM 779 C CA . ASN A 1 93 ? -18.105 -5.427 22.124 1.00 86.56 93 ASN A CA 1
ATOM 780 C C . ASN A 1 93 ? -18.559 -4.329 21.162 1.00 86.56 93 ASN A C 1
ATOM 782 O O . ASN A 1 93 ? -17.757 -3.855 20.359 1.00 86.56 93 ASN A O 1
ATOM 786 N N . THR A 1 94 ? -19.815 -3.893 21.266 1.00 88.56 94 THR A N 1
ATOM 787 C CA . THR A 1 94 ? -20.373 -2.819 20.441 1.00 88.56 94 THR A CA 1
ATOM 788 C C . THR A 1 94 ? -19.627 -1.515 20.672 1.00 88.56 94 THR A C 1
ATOM 790 O O . THR A 1 94 ? -19.214 -0.887 19.703 1.00 88.56 94 THR A O 1
ATOM 793 N N . ARG A 1 95 ? -19.371 -1.134 21.933 1.00 86.69 95 ARG A N 1
ATOM 794 C CA . ARG A 1 95 ? -18.595 0.076 22.246 1.00 86.69 95 ARG A CA 1
ATOM 795 C C . ARG A 1 95 ? -17.185 0.021 21.653 1.00 86.69 95 ARG A C 1
ATOM 797 O O . ARG A 1 95 ? -16.756 0.995 21.044 1.00 86.69 95 ARG A O 1
ATOM 804 N N . ILE A 1 96 ? -16.482 -1.102 21.815 1.00 87.38 96 ILE A N 1
ATOM 805 C CA . ILE A 1 96 ? -15.106 -1.266 21.318 1.00 87.38 96 ILE A CA 1
ATOM 806 C C . ILE A 1 96 ? -15.066 -1.174 19.793 1.00 87.38 96 ILE A C 1
ATOM 808 O O . ILE A 1 96 ? -14.281 -0.405 19.248 1.00 87.38 96 ILE A O 1
ATOM 812 N N . ASN A 1 97 ? -15.937 -1.913 19.101 1.00 87.19 97 ASN A N 1
ATOM 813 C CA . ASN A 1 97 ? -15.983 -1.898 17.640 1.00 87.19 97 ASN A CA 1
ATOM 814 C C . ASN A 1 97 ? -16.450 -0.545 17.093 1.00 87.19 97 ASN A C 1
ATOM 816 O O . ASN A 1 97 ? -15.950 -0.110 16.064 1.00 87.19 97 ASN A O 1
ATOM 820 N N . TRP A 1 98 ? -17.380 0.138 1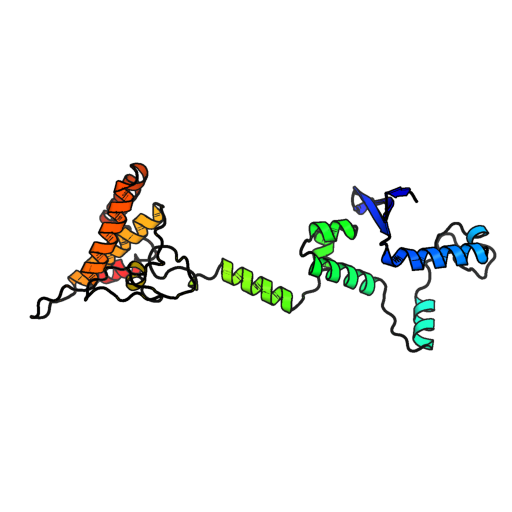7.765 1.00 87.88 98 TRP A N 1
ATOM 821 C CA . TRP A 1 98 ? -17.794 1.487 17.381 1.00 87.88 98 TRP A CA 1
ATOM 822 C C . TRP A 1 98 ? -16.631 2.478 17.475 1.00 87.88 98 TRP A C 1
ATOM 824 O O . TRP A 1 98 ? -16.394 3.224 16.528 1.00 87.88 98 TRP A O 1
ATOM 834 N N . LEU A 1 99 ? -15.873 2.437 18.576 1.00 85.69 99 LEU A N 1
ATOM 835 C CA . LEU A 1 99 ? -14.713 3.302 18.770 1.00 85.69 99 LEU A CA 1
ATOM 836 C C . LEU A 1 99 ? -13.639 3.017 17.715 1.00 85.69 99 LEU A C 1
ATOM 838 O O . LEU A 1 99 ? -13.214 3.935 17.025 1.00 85.69 99 LEU A O 1
ATOM 842 N N . LEU A 1 100 ? -13.307 1.741 17.501 1.00 85.06 100 LEU A N 1
ATOM 843 C CA . LEU A 1 100 ? -12.317 1.321 16.508 1.00 85.06 100 LEU A CA 1
ATOM 844 C C . LEU A 1 100 ? -12.701 1.710 15.071 1.00 85.06 100 LEU A C 1
ATOM 846 O O . LEU A 1 100 ? -11.829 1.968 14.244 1.00 85.06 100 LEU A O 1
ATOM 850 N N . ARG A 1 101 ? -14.001 1.741 14.753 1.00 83.06 101 ARG A N 1
ATOM 851 C CA . ARG A 1 101 ? -14.511 2.206 13.450 1.00 83.06 101 ARG A CA 1
ATOM 852 C C . ARG A 1 101 ? -14.440 3.721 13.297 1.00 83.06 101 ARG A C 1
ATOM 854 O O . ARG A 1 101 ? -14.383 4.198 12.174 1.00 83.06 101 ARG A O 1
ATOM 861 N N . LYS A 1 102 ? -14.505 4.472 14.399 1.00 84.50 102 LYS A N 1
ATOM 862 C CA . LYS A 1 102 ? -14.463 5.938 14.381 1.00 84.50 102 LYS A CA 1
ATOM 863 C C . LYS A 1 102 ? -13.048 6.493 14.382 1.00 84.50 102 LYS A C 1
ATOM 865 O O . LYS A 1 102 ? -12.819 7.505 13.736 1.00 84.50 102 LYS A O 1
ATOM 870 N N . THR A 1 103 ? -12.134 5.867 15.114 1.00 83.12 103 THR A N 1
ATOM 871 C CA . THR A 1 103 ? -10.765 6.368 15.276 1.00 83.12 103 THR A CA 1
ATOM 872 C C . THR A 1 103 ? -9.773 5.700 14.336 1.00 83.12 103 THR A C 1
ATOM 874 O O . THR A 1 103 ? -8.724 6.274 14.081 1.00 83.12 103 THR A O 1
ATOM 877 N N . SER A 1 104 ? -10.061 4.480 13.865 1.00 79.50 104 SER A N 1
ATOM 878 C CA . SER A 1 104 ? -9.113 3.612 13.146 1.00 79.50 104 SER A CA 1
ATOM 879 C C . SER A 1 104 ? -7.795 3.341 13.890 1.00 79.50 104 SER A C 1
ATOM 881 O O . SER A 1 104 ? -6.913 2.688 13.343 1.00 79.50 104 SER A O 1
ATOM 883 N N . ASP A 1 105 ? -7.685 3.748 15.158 1.00 84.44 105 ASP A N 1
ATOM 884 C CA . ASP A 1 105 ? -6.482 3.613 15.974 1.00 84.44 105 ASP A CA 1
ATOM 885 C C . ASP A 1 105 ? -6.668 2.515 17.029 1.00 84.44 105 ASP A C 1
ATOM 887 O O . ASP A 1 105 ? -7.446 2.634 17.988 1.00 84.44 105 ASP A O 1
ATOM 891 N N . LEU A 1 106 ? -5.927 1.423 16.837 1.00 83.19 106 LEU A N 1
ATOM 892 C CA . LEU A 1 106 ? -5.884 0.276 17.741 1.00 83.19 106 LEU A CA 1
ATOM 893 C C . LEU A 1 106 ? -5.300 0.637 19.112 1.00 83.19 106 LEU A C 1
ATOM 895 O O . LEU A 1 106 ? -5.770 0.109 20.121 1.00 83.19 106 LEU A O 1
ATOM 899 N N . ASN A 1 107 ? -4.315 1.533 19.169 1.00 84.69 107 ASN A N 1
ATOM 900 C CA . ASN A 1 107 ? -3.608 1.894 20.397 1.00 84.69 107 ASN A CA 1
ATOM 901 C C . ASN A 1 107 ? -4.517 2.713 21.303 1.00 84.69 107 ASN A C 1
ATOM 903 O O . ASN A 1 107 ? -4.750 2.331 22.450 1.00 84.69 107 ASN A O 1
ATOM 907 N N . LEU A 1 108 ? -5.102 3.773 20.745 1.00 83.00 108 LEU A N 1
ATOM 908 C CA . LEU A 1 108 ? -6.050 4.629 21.450 1.00 83.00 108 LEU A CA 1
ATOM 909 C C . LEU A 1 108 ? -7.258 3.825 21.953 1.00 83.00 108 LEU A C 1
ATOM 911 O O . LEU A 1 108 ? -7.691 3.971 23.097 1.00 83.00 108 LEU A O 1
ATOM 915 N N . THR A 1 109 ? -7.789 2.927 21.116 1.00 84.94 109 THR A N 1
ATOM 916 C CA . THR A 1 109 ? -8.933 2.082 21.486 1.00 84.94 109 THR A CA 1
ATOM 917 C C . THR A 1 109 ? -8.563 1.092 22.597 1.00 84.94 109 THR A C 1
ATOM 919 O O . THR A 1 109 ? -9.326 0.929 23.553 1.00 84.94 109 THR A O 1
ATOM 922 N N . ALA A 1 110 ? -7.397 0.442 22.517 1.00 83.75 110 ALA A N 1
ATOM 923 C CA . ALA A 1 110 ? -6.915 -0.477 23.551 1.00 83.75 110 ALA A CA 1
ATOM 924 C C . ALA A 1 110 ? -6.712 0.240 24.893 1.00 83.75 110 ALA A C 1
ATOM 926 O O . ALA A 1 110 ? -7.164 -0.243 25.940 1.00 83.75 110 ALA A O 1
ATOM 927 N N . GLU A 1 111 ? -6.111 1.430 24.850 1.00 80.81 111 GLU A N 1
ATOM 928 C CA . GLU A 1 111 ? -5.865 2.259 26.019 1.00 80.81 111 GLU A CA 1
ATOM 929 C C . GLU A 1 111 ? -7.172 2.626 26.728 1.00 80.81 111 GLU A C 1
ATOM 931 O O . GLU A 1 111 ? -7.336 2.266 27.901 1.00 80.81 111 GLU A O 1
ATOM 936 N N . GLN A 1 112 ? -8.123 3.231 26.002 1.00 79.00 112 GLN A N 1
ATOM 937 C CA . GLN A 1 112 ? -9.427 3.647 26.535 1.00 79.00 112 GLN A CA 1
ATOM 938 C C . GLN A 1 112 ? -10.240 2.483 27.110 1.00 79.00 112 GLN A C 1
ATOM 940 O O . GLN A 1 112 ? -11.019 2.652 28.050 1.00 79.00 112 GLN A O 1
ATOM 945 N N . MET A 1 113 ? -10.078 1.286 26.548 1.00 77.69 113 MET A N 1
ATOM 946 C CA . MET A 1 113 ? -10.846 0.106 26.944 1.00 77.69 113 MET A CA 1
ATOM 947 C C . MET A 1 113 ? -10.166 -0.721 28.037 1.00 77.69 113 MET A C 1
ATOM 949 O O . MET A 1 113 ? -10.748 -1.694 28.538 1.00 77.69 113 MET A O 1
ATOM 953 N N . GLY A 1 114 ? -8.970 -0.316 28.470 1.00 75.25 114 GLY A N 1
ATOM 954 C CA . GLY A 1 114 ? -8.277 -0.986 29.558 1.00 75.25 114 GLY A CA 1
ATOM 955 C C . GLY A 1 114 ? -7.685 -2.342 29.159 1.00 75.25 114 GLY A C 1
ATOM 956 O O . GLY A 1 114 ? -7.596 -3.204 30.038 1.00 75.25 114 GLY A O 1
ATOM 957 N N . HIS A 1 115 ? -7.358 -2.536 27.878 1.00 76.94 115 HIS A N 1
ATOM 958 C CA . HIS A 1 115 ? -6.921 -3.802 27.275 1.00 76.94 115 HIS A CA 1
ATOM 959 C C . HIS A 1 115 ? -5.526 -3.680 26.657 1.00 76.94 115 HIS A C 1
ATOM 961 O O . HIS A 1 115 ? -5.077 -2.574 26.370 1.00 76.94 115 HIS A O 1
ATOM 967 N N . THR A 1 116 ? -4.860 -4.812 26.423 1.00 78.19 116 THR A N 1
ATOM 968 C CA . THR A 1 116 ? -3.703 -4.856 25.516 1.00 78.19 116 THR A CA 1
ATOM 969 C C . THR A 1 116 ? -4.184 -4.934 24.063 1.00 78.19 116 THR A C 1
ATOM 971 O O . THR A 1 116 ? -5.350 -5.266 23.804 1.00 78.19 116 THR A O 1
ATOM 974 N N . LYS A 1 117 ? -3.305 -4.620 23.103 1.00 82.06 117 LYS A N 1
ATOM 975 C CA . LYS A 1 117 ? -3.649 -4.632 21.670 1.00 82.06 117 LYS A CA 1
ATOM 976 C C . LYS A 1 117 ? -4.027 -6.038 21.206 1.00 82.06 117 LYS A C 1
ATOM 978 O O . LYS A 1 117 ? -4.985 -6.209 20.461 1.00 82.06 117 LYS A O 1
ATOM 983 N N . GLU A 1 118 ? -3.327 -7.043 21.715 1.00 81.94 118 GLU A N 1
ATOM 984 C CA . GLU A 1 118 ? -3.493 -8.454 21.366 1.00 81.94 118 GLU A CA 1
ATOM 985 C C . GLU A 1 118 ? -4.876 -8.956 21.791 1.00 81.94 118 GLU A C 1
ATOM 987 O O . GLU A 1 118 ? -5.581 -9.591 21.009 1.00 81.94 118 GLU A O 1
ATOM 992 N N . VAL A 1 119 ? -5.309 -8.614 23.011 1.00 81.00 119 VAL A N 1
ATOM 993 C CA . VAL A 1 119 ? -6.646 -8.968 23.516 1.00 81.00 119 VAL A CA 1
ATOM 994 C C . VAL A 1 119 ? -7.735 -8.267 22.708 1.00 81.00 119 VAL A C 1
ATOM 996 O O . VAL A 1 119 ? -8.770 -8.867 22.416 1.00 81.00 119 VAL A O 1
ATOM 999 N N . LEU A 1 120 ? -7.515 -7.007 22.326 1.00 81.56 120 LEU A N 1
ATOM 1000 C CA . LEU A 1 120 ? -8.457 -6.269 21.489 1.00 81.56 120 LEU A CA 1
ATOM 1001 C C . LEU A 1 120 ? -8.613 -6.930 20.111 1.00 81.56 120 LEU A C 1
ATOM 1003 O O . LEU A 1 120 ? -9.744 -7.140 19.671 1.00 81.56 120 LEU A O 1
ATOM 1007 N N . LEU A 1 121 ? -7.506 -7.305 19.469 1.00 82.25 121 LEU A N 1
ATOM 1008 C CA . LEU A 1 121 ? -7.511 -7.978 18.169 1.00 82.25 121 LEU A CA 1
ATOM 1009 C C . LEU A 1 121 ? -8.152 -9.370 18.235 1.00 82.25 121 LEU A C 1
ATOM 1011 O O . LEU A 1 121 ? -8.957 -9.706 17.374 1.00 82.25 121 LEU A O 1
ATOM 1015 N N . ARG A 1 122 ? -7.839 -10.164 19.264 1.00 81.00 122 ARG A N 1
ATOM 1016 C CA . ARG A 1 122 ? -8.315 -11.550 19.379 1.00 81.00 122 ARG A CA 1
ATOM 1017 C C . ARG A 1 122 ? -9.790 -11.653 19.770 1.00 81.00 122 ARG A C 1
ATOM 1019 O O . ARG A 1 122 ? -10.533 -12.420 19.167 1.00 81.00 122 ARG A O 1
ATOM 1026 N N . ASP A 1 123 ? -10.207 -10.912 20.797 1.00 75.94 123 ASP A N 1
ATOM 1027 C CA . ASP A 1 123 ? -11.492 -11.164 21.468 1.00 75.94 123 ASP A CA 1
ATOM 1028 C C . ASP A 1 123 ? -12.592 -10.178 21.051 1.00 75.94 123 ASP A C 1
ATOM 1030 O O . ASP A 1 123 ? -13.785 -10.473 21.192 1.00 75.94 123 ASP A O 1
ATOM 1034 N N . TYR A 1 124 ? -12.207 -8.996 20.557 1.00 77.19 124 TYR A N 1
ATOM 1035 C CA . TYR A 1 124 ? -13.132 -7.884 20.344 1.00 77.19 124 TYR A CA 1
ATOM 1036 C C . TYR A 1 124 ? -13.263 -7.451 18.890 1.00 77.19 124 TYR A C 1
ATOM 1038 O O . TYR A 1 124 ? -14.358 -7.019 18.519 1.00 77.19 124 TYR A O 1
ATOM 1046 N N . LEU A 1 125 ? -12.210 -7.557 18.074 1.00 78.06 125 LEU A N 1
ATOM 1047 C CA . LEU A 1 125 ? -12.266 -7.178 16.666 1.00 78.06 125 LEU A CA 1
ATOM 1048 C C . LEU A 1 125 ? -13.313 -8.027 15.942 1.00 78.06 125 LEU A C 1
ATOM 1050 O O . LEU A 1 125 ? -13.215 -9.251 15.870 1.00 78.06 125 LEU A O 1
ATOM 1054 N N . ARG A 1 126 ? -14.342 -7.369 15.407 1.00 79.44 126 ARG A N 1
ATOM 1055 C CA . ARG A 1 126 ? -15.323 -8.022 14.544 1.00 79.44 126 ARG A CA 1
ATOM 1056 C C . ARG A 1 126 ? -15.113 -7.571 13.104 1.00 79.44 126 ARG A C 1
ATOM 1058 O O . ARG A 1 126 ? -15.051 -6.360 12.871 1.00 79.44 126 ARG A O 1
ATOM 1065 N N . PRO A 1 127 ? -15.040 -8.514 12.147 1.00 74.06 127 PRO A N 1
ATOM 1066 C CA . PRO A 1 127 ? -14.910 -8.173 10.741 1.00 74.06 127 PRO A CA 1
ATOM 1067 C C . PRO A 1 127 ? -16.093 -7.303 10.311 1.00 74.06 127 PRO A C 1
ATOM 1069 O O . PRO A 1 127 ? -17.236 -7.524 10.719 1.00 74.06 127 PRO A O 1
ATOM 1072 N N . HIS A 1 128 ? -15.804 -6.281 9.514 1.00 79.75 128 HIS A N 1
ATOM 1073 C CA . HIS A 1 128 ? -16.801 -5.370 8.971 1.00 79.75 128 HIS A CA 1
ATOM 1074 C C . HIS A 1 128 ? -16.614 -5.298 7.464 1.00 79.75 128 HIS A C 1
ATOM 1076 O O . HIS A 1 128 ? -15.584 -4.809 7.010 1.00 79.75 128 HIS A O 1
ATOM 1082 N N . HIS A 1 129 ? -17.608 -5.761 6.703 1.00 79.69 129 HIS A N 1
ATOM 1083 C CA . HIS A 1 129 ? -17.486 -5.933 5.253 1.00 79.69 129 HIS A CA 1
ATOM 1084 C C . HIS A 1 129 ? -16.994 -4.673 4.542 1.00 79.69 129 HIS A C 1
ATOM 1086 O O . HIS A 1 129 ? -16.013 -4.745 3.822 1.00 79.69 129 HIS A O 1
ATOM 1092 N N . GLN A 1 130 ? -17.582 -3.505 4.823 1.00 78.38 130 GLN A N 1
ATOM 1093 C CA . GLN A 1 130 ? -17.162 -2.259 4.167 1.00 78.38 130 GLN A CA 1
ATOM 1094 C C . GLN A 1 130 ? -15.704 -1.897 4.470 1.00 78.38 130 GLN A C 1
ATOM 1096 O O . GLN A 1 130 ? -15.001 -1.405 3.601 1.00 78.38 130 GLN A O 1
ATOM 1101 N N . ARG A 1 131 ? -15.243 -2.168 5.698 1.00 74.75 131 ARG A N 1
ATOM 1102 C CA . ARG A 1 131 ? -13.874 -1.846 6.109 1.00 74.75 131 ARG A CA 1
ATOM 1103 C C . ARG A 1 131 ? -12.886 -2.823 5.482 1.00 74.75 131 ARG A C 1
ATOM 1105 O O . ARG A 1 131 ? -11.886 -2.387 4.939 1.00 74.75 131 ARG A O 1
ATOM 1112 N N . ALA A 1 132 ? -13.218 -4.113 5.495 1.00 81.06 132 ALA A N 1
ATOM 1113 C CA . ALA A 1 132 ? -12.432 -5.136 4.821 1.00 81.06 132 ALA A CA 1
ATOM 1114 C C . ALA A 1 132 ? -12.314 -4.836 3.321 1.00 81.06 132 ALA A C 1
ATOM 1116 O O . ALA A 1 132 ? -11.226 -4.918 2.775 1.00 81.06 132 ALA A O 1
ATOM 1117 N N . SER A 1 133 ? -13.403 -4.422 2.664 1.00 83.00 133 SER A N 1
ATOM 1118 C CA . SER A 1 133 ? -13.367 -4.005 1.261 1.00 83.00 133 SER A CA 1
ATOM 1119 C C . SER A 1 133 ? -12.433 -2.816 1.032 1.00 83.00 133 SER A C 1
ATOM 1121 O O . SER A 1 133 ? -11.615 -2.880 0.124 1.00 83.00 133 SER A O 1
ATOM 1123 N N . SER A 1 134 ? -12.503 -1.763 1.855 1.00 80.12 134 SER A N 1
ATOM 1124 C CA . SER A 1 134 ? -11.583 -0.622 1.744 1.00 80.12 134 SER A CA 1
ATOM 1125 C C . SER A 1 134 ? -10.122 -1.010 1.985 1.00 80.12 134 SER A C 1
ATOM 1127 O O . SER A 1 134 ? -9.271 -0.618 1.200 1.00 80.12 134 SER A O 1
ATOM 1129 N N . GLU A 1 135 ? -9.836 -1.808 3.017 1.00 81.69 135 GLU A N 1
ATOM 1130 C CA . GLU A 1 135 ? -8.476 -2.268 3.341 1.00 81.69 135 GLU A CA 1
ATOM 1131 C C . GLU A 1 135 ? -7.905 -3.171 2.237 1.00 81.69 135 GLU A C 1
ATOM 1133 O O . GLU A 1 135 ? -6.737 -3.046 1.882 1.00 81.69 135 GLU A O 1
ATOM 1138 N N . ILE A 1 136 ? -8.731 -4.043 1.647 1.00 83.06 136 ILE A N 1
ATOM 1139 C CA . ILE A 1 136 ? -8.353 -4.876 0.497 1.00 83.06 136 ILE A CA 1
ATOM 1140 C C . ILE A 1 136 ? -8.046 -3.995 -0.718 1.00 83.06 136 ILE A C 1
ATOM 1142 O O . ILE A 1 136 ? -7.020 -4.194 -1.360 1.00 83.06 136 ILE A O 1
ATOM 1146 N N . ILE A 1 137 ? -8.894 -3.007 -1.024 1.00 78.50 137 ILE A N 1
ATOM 1147 C CA . ILE A 1 137 ? -8.659 -2.069 -2.133 1.00 78.50 137 ILE A CA 1
ATOM 1148 C C . ILE A 1 137 ? -7.367 -1.279 -1.907 1.00 78.50 137 ILE A C 1
ATOM 1150 O O . ILE A 1 137 ? -6.570 -1.159 -2.825 1.00 78.50 137 ILE A O 1
ATOM 1154 N N . GLU A 1 138 ? -7.133 -0.765 -0.700 1.00 78.75 138 GLU A N 1
ATOM 1155 C CA . GLU A 1 138 ? -5.923 -0.007 -0.367 1.00 78.75 138 GLU A CA 1
ATOM 1156 C C . GLU A 1 138 ? -4.663 -0.873 -0.479 1.00 78.75 138 GLU A C 1
ATOM 1158 O O . GLU A 1 138 ? -3.686 -0.465 -1.102 1.00 78.75 138 GLU A O 1
ATOM 1163 N N . PHE A 1 139 ? -4.711 -2.100 0.043 1.00 82.94 139 PHE A N 1
ATOM 1164 C CA . PHE A 1 139 ? -3.632 -3.074 -0.099 1.00 82.94 139 PHE A CA 1
ATOM 1165 C C . PHE A 1 139 ? -3.337 -3.383 -1.567 1.00 82.94 139 PHE A C 1
ATOM 1167 O O . PHE A 1 139 ? -2.177 -3.373 -1.973 1.00 82.94 139 PHE A O 1
ATOM 1174 N N . HIS A 1 140 ? -4.375 -3.624 -2.372 1.00 75.69 140 HIS A N 1
ATOM 1175 C CA . HIS A 1 140 ? -4.196 -3.845 -3.800 1.00 75.69 140 HIS A CA 1
ATOM 1176 C C . HIS A 1 140 ? -3.654 -2.595 -4.484 1.00 75.69 140 HIS A C 1
ATOM 1178 O O . HIS A 1 140 ? -2.660 -2.716 -5.169 1.00 75.69 140 HIS A O 1
ATOM 1184 N N . ASN A 1 141 ? -4.161 -1.393 -4.228 1.00 69.50 141 ASN A N 1
ATOM 1185 C CA . ASN A 1 141 ? -3.606 -0.167 -4.812 1.00 69.50 141 ASN A CA 1
ATOM 1186 C C . ASN A 1 141 ? -2.118 0.045 -4.477 1.00 69.50 141 ASN A C 1
ATOM 1188 O O . ASN A 1 141 ? -1.379 0.584 -5.294 1.00 69.50 141 ASN A O 1
ATOM 1192 N N . LEU A 1 142 ? -1.670 -0.375 -3.291 1.00 70.00 142 LEU A N 1
ATOM 1193 C CA . LEU A 1 142 ? -0.262 -0.295 -2.886 1.00 70.00 142 LEU A CA 1
ATOM 1194 C C . LEU A 1 142 ? 0.633 -1.336 -3.576 1.00 70.00 142 LEU A C 1
ATOM 1196 O O . LEU A 1 142 ? 1.845 -1.139 -3.647 1.00 70.00 142 LEU A O 1
ATOM 1200 N N . ILE A 1 143 ? 0.065 -2.456 -4.025 1.00 65.00 143 ILE A N 1
ATOM 1201 C CA . ILE A 1 143 ? 0.812 -3.639 -4.485 1.00 65.00 143 ILE A CA 1
ATOM 1202 C C . ILE A 1 143 ? 0.575 -3.938 -5.967 1.00 65.00 143 ILE A C 1
ATOM 1204 O O . ILE A 1 143 ? 1.369 -4.658 -6.569 1.00 65.00 143 ILE A O 1
ATOM 1208 N N . ASP A 1 144 ? -0.492 -3.409 -6.563 1.00 54.94 144 ASP A N 1
ATOM 1209 C CA . ASP A 1 144 ? -0.956 -3.770 -7.893 1.00 54.94 144 ASP A CA 1
ATOM 1210 C C . ASP A 1 144 ? 0.062 -3.321 -8.952 1.00 54.94 144 ASP A C 1
ATOM 1212 O O . ASP A 1 144 ? 0.209 -2.120 -9.211 1.00 54.94 144 ASP A O 1
ATOM 1216 N N . PRO A 1 145 ? 0.754 -4.273 -9.607 1.00 52.75 145 PRO A N 1
ATOM 1217 C CA . PRO A 1 145 ? 1.737 -3.967 -10.631 1.00 52.75 145 PRO A CA 1
ATOM 1218 C C . PRO A 1 145 ? 1.109 -3.364 -11.895 1.00 52.75 145 PRO A C 1
ATOM 1220 O O . PRO A 1 145 ? 1.851 -2.879 -12.741 1.00 52.75 145 PRO A O 1
ATOM 1223 N N . THR A 1 146 ? -0.221 -3.354 -12.048 1.00 52.50 146 THR A N 1
ATOM 1224 C CA . THR A 1 146 ? -0.894 -2.676 -13.172 1.00 52.50 146 THR A CA 1
ATOM 1225 C C . THR A 1 146 ? -0.838 -1.149 -13.079 1.00 52.50 146 THR A C 1
ATOM 1227 O O . THR A 1 146 ? -1.003 -0.482 -14.097 1.00 52.50 146 THR A O 1
ATOM 1230 N N . THR A 1 147 ? -0.515 -0.587 -11.906 1.00 52.47 147 THR A N 1
ATOM 1231 C CA . THR A 1 147 ? -0.168 0.841 -11.755 1.00 52.47 147 THR A CA 1
ATOM 1232 C C . THR A 1 147 ? 1.284 1.153 -12.137 1.00 52.47 147 THR A C 1
ATOM 1234 O O . THR A 1 147 ? 1.670 2.323 -12.214 1.00 52.47 147 THR A O 1
ATOM 1237 N N . LEU A 1 148 ? 2.112 0.135 -12.408 1.00 58.38 148 LEU A N 1
ATOM 1238 C CA . LEU A 1 148 ? 3.455 0.353 -12.935 1.00 58.38 148 LEU A CA 1
ATOM 1239 C C . LEU A 1 148 ? 3.354 0.787 -14.395 1.00 58.38 148 LEU A C 1
ATOM 1241 O O . LEU A 1 148 ? 2.603 0.222 -15.189 1.00 58.38 148 LEU A O 1
ATOM 1245 N N . ALA A 1 149 ? 4.150 1.789 -14.758 1.00 62.41 149 ALA A N 1
ATOM 1246 C CA . ALA A 1 149 ? 4.273 2.191 -16.146 1.00 62.41 149 ALA A CA 1
ATOM 1247 C C . ALA A 1 149 ? 4.687 0.968 -16.999 1.00 62.41 149 ALA A C 1
ATOM 1249 O O . ALA A 1 149 ? 5.614 0.250 -16.610 1.00 62.41 149 ALA A O 1
ATOM 1250 N N . PRO A 1 150 ? 4.048 0.727 -18.161 1.00 65.94 150 PRO A N 1
ATOM 1251 C CA . PRO A 1 150 ? 4.457 -0.353 -19.065 1.00 65.94 150 PRO A CA 1
ATOM 1252 C C . PRO A 1 150 ? 5.878 -0.118 -19.598 1.00 65.94 150 PRO A C 1
ATOM 1254 O O . PRO A 1 150 ? 6.621 -1.058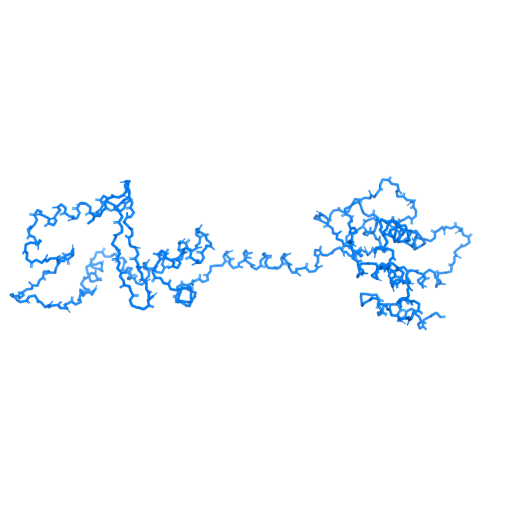 -19.878 1.00 65.94 150 PRO A O 1
ATOM 1257 N N . GLY A 1 151 ? 6.290 1.151 -19.689 1.00 70.06 151 GLY A N 1
ATOM 1258 C CA . GLY A 1 151 ? 7.659 1.544 -19.988 1.00 70.06 151 GLY A CA 1
ATOM 1259 C C . GLY A 1 151 ? 8.612 1.371 -18.802 1.00 70.06 151 GLY A C 1
ATOM 1260 O O . GLY A 1 151 ? 8.207 1.283 -17.643 1.00 70.06 151 GLY A O 1
ATOM 1261 N N . PRO A 1 152 ? 9.930 1.366 -19.046 1.00 69.00 152 PRO A N 1
ATOM 1262 C CA . PRO A 1 152 ? 10.883 1.550 -17.963 1.00 69.00 152 PRO A CA 1
ATOM 1263 C C . PRO A 1 152 ? 10.621 2.928 -17.339 1.00 69.00 152 PRO A C 1
ATOM 1265 O O . PRO A 1 152 ? 10.848 3.930 -18.006 1.00 69.00 152 PRO A O 1
ATOM 1268 N N . GLY A 1 153 ? 10.148 3.004 -16.089 1.00 76.19 153 GLY A N 1
ATOM 1269 C CA . GLY A 1 153 ? 9.970 4.265 -15.351 1.00 76.19 153 GLY A CA 1
ATOM 1270 C C . GLY A 1 153 ? 8.760 4.258 -14.417 1.00 76.19 153 GLY A C 1
ATOM 1271 O O . GLY A 1 153 ? 8.224 3.196 -14.102 1.00 76.19 153 GLY A O 1
ATOM 1272 N N . LEU A 1 154 ? 8.351 5.448 -13.976 1.00 81.50 154 LEU A N 1
ATOM 1273 C CA . LEU A 1 154 ? 7.140 5.676 -13.180 1.00 81.50 154 LEU A CA 1
ATOM 1274 C C . LEU A 1 154 ? 6.125 6.524 -13.959 1.00 81.50 154 LEU A C 1
ATOM 1276 O O . LEU A 1 154 ? 6.493 7.266 -14.873 1.00 81.50 154 LEU A O 1
ATOM 1280 N N . CYS A 1 155 ? 4.852 6.427 -13.572 1.00 83.12 155 CYS A N 1
ATOM 1281 C CA . CYS A 1 155 ? 3.765 7.270 -14.071 1.00 83.12 155 CYS A CA 1
ATOM 1282 C C . CYS A 1 155 ? 3.281 8.208 -12.957 1.00 83.12 155 CYS A C 1
ATOM 1284 O O . CYS A 1 155 ? 3.228 7.806 -11.797 1.00 83.12 155 CYS A O 1
ATOM 1286 N N . VAL A 1 156 ? 2.932 9.450 -13.304 1.00 77.38 156 VAL A N 1
ATOM 1287 C CA . VAL A 1 156 ? 2.408 10.451 -12.349 1.00 77.38 156 VAL A CA 1
ATOM 1288 C C . VAL A 1 156 ? 0.873 10.504 -12.348 1.00 77.38 156 VAL A C 1
ATOM 1290 O O . VAL A 1 156 ? 0.301 11.176 -11.497 1.00 77.38 156 VAL A O 1
ATOM 1293 N N . ASP A 1 157 ? 0.197 9.813 -13.276 1.00 68.62 157 ASP A N 1
ATOM 1294 C CA . ASP A 1 157 ? -1.247 9.979 -13.499 1.00 68.62 157 ASP A CA 1
ATOM 1295 C C . ASP A 1 157 ? -1.999 8.678 -13.864 1.00 68.62 157 ASP A C 1
ATOM 1297 O O . ASP A 1 157 ? -1.404 7.648 -14.190 1.00 68.62 157 ASP A O 1
ATOM 1301 N N . SER A 1 158 ? -3.330 8.762 -13.820 1.00 64.81 158 SER A N 1
ATOM 1302 C CA . SER A 1 158 ? -4.345 7.703 -13.879 1.00 64.81 158 SER A CA 1
ATOM 1303 C C . SER A 1 158 ? -4.593 7.167 -15.297 1.00 64.81 158 SER A C 1
ATOM 1305 O O . SER A 1 158 ? -5.729 7.134 -15.769 1.00 64.81 158 SER A O 1
ATOM 1307 N N . HIS A 1 159 ? -3.532 6.740 -15.988 1.00 69.19 159 HIS A N 1
ATOM 1308 C CA . HIS A 1 159 ? -3.606 6.044 -17.284 1.00 69.19 159 HIS A CA 1
ATOM 1309 C C . HIS A 1 159 ? -4.269 6.836 -18.431 1.00 69.19 159 HIS A C 1
ATOM 1311 O O . HIS A 1 159 ? -4.938 6.263 -19.292 1.00 69.19 159 HIS A O 1
ATOM 1317 N N . GLN A 1 160 ? -4.056 8.154 -18.474 1.00 80.62 160 GLN A N 1
ATOM 1318 C CA . GLN A 1 160 ? -4.418 9.006 -19.612 1.00 80.62 160 GLN A CA 1
ATOM 1319 C C . GLN A 1 160 ? -3.138 9.438 -20.349 1.00 80.62 160 GLN A C 1
ATOM 1321 O O . GLN A 1 160 ? -2.425 10.321 -19.867 1.00 80.62 160 GLN A O 1
ATOM 1326 N N . PRO A 1 161 ? -2.773 8.776 -21.465 1.00 83.31 161 PRO A N 1
ATOM 1327 C CA . PRO A 1 161 ? -1.528 9.060 -22.166 1.00 83.31 161 PRO A CA 1
ATOM 1328 C C . PRO A 1 161 ? -1.615 10.390 -22.922 1.00 83.31 161 PRO A C 1
ATOM 1330 O O . PRO A 1 161 ? -2.512 10.598 -23.736 1.00 83.31 161 PRO A O 1
ATOM 1333 N N . GLU A 1 162 ? -0.641 11.266 -22.688 1.00 86.62 162 GLU A N 1
ATOM 1334 C CA . GLU A 1 162 ? -0.516 12.558 -23.367 1.00 86.62 162 GLU A CA 1
ATOM 1335 C C . GLU A 1 162 ? 0.793 12.604 -24.164 1.00 86.62 162 GLU A C 1
ATOM 1337 O O . GLU A 1 162 ? 1.847 12.281 -23.606 1.00 86.62 162 GLU A O 1
ATOM 1342 N N . PRO A 1 163 ? 0.766 12.973 -25.456 1.00 87.00 163 PRO A N 1
ATOM 1343 C CA . PRO A 1 163 ? 1.970 13.037 -26.276 1.00 87.00 163 PRO A CA 1
ATOM 1344 C C . PRO A 1 163 ? 2.878 14.188 -25.854 1.00 87.00 163 PRO A C 1
ATOM 1346 O O . PRO A 1 163 ? 2.417 15.269 -25.505 1.00 87.00 163 PRO A O 1
ATOM 1349 N N . ILE A 1 164 ? 4.187 13.974 -25.968 1.00 85.31 164 ILE A N 1
ATOM 1350 C CA . ILE A 1 164 ? 5.161 15.065 -25.884 1.00 85.31 164 ILE A CA 1
ATOM 1351 C C . ILE A 1 164 ? 4.963 16.079 -27.028 1.00 85.31 164 ILE A C 1
ATOM 1353 O O . ILE A 1 164 ? 4.580 15.709 -28.137 1.00 85.31 164 ILE A O 1
ATOM 1357 N N . VAL A 1 165 ? 5.276 17.351 -26.759 1.00 73.31 165 VAL A N 1
ATOM 1358 C CA . VAL A 1 165 ? 5.010 18.506 -27.646 1.00 73.31 165 VAL A CA 1
ATOM 1359 C C . VAL A 1 165 ? 5.634 18.373 -29.049 1.00 73.31 165 VAL A C 1
ATOM 1361 O O . VAL A 1 165 ? 5.075 18.875 -30.017 1.00 73.31 165 VAL A O 1
ATOM 1364 N N . GLU A 1 166 ? 6.752 17.655 -29.185 1.00 72.62 166 GLU A N 1
ATOM 1365 C CA . GLU A 1 166 ? 7.488 17.472 -30.447 1.00 72.62 166 GLU A CA 1
ATOM 1366 C C . GLU A 1 166 ? 7.564 15.989 -30.852 1.00 72.62 166 GLU A C 1
ATOM 1368 O O . GLU A 1 166 ? 8.639 15.391 -30.946 1.00 72.62 166 GLU A O 1
ATOM 1373 N N . LEU A 1 167 ? 6.409 15.350 -31.045 1.00 74.50 167 LEU A N 1
ATOM 1374 C CA . LEU A 1 167 ? 6.361 13.964 -31.509 1.00 74.50 167 LEU A CA 1
ATOM 1375 C C . LEU A 1 167 ? 6.640 13.895 -33.023 1.00 74.50 167 LEU A C 1
ATOM 1377 O O . LEU A 1 167 ? 5.894 14.456 -33.823 1.00 74.50 167 LEU A O 1
ATOM 1381 N N . ALA A 1 168 ? 7.702 13.189 -33.425 1.00 78.31 168 ALA A N 1
ATOM 1382 C CA . ALA A 1 168 ? 7.968 12.918 -34.839 1.00 78.31 168 ALA A CA 1
ATOM 1383 C C . ALA A 1 168 ? 6.818 12.104 -35.464 1.00 78.31 168 ALA A C 1
ATOM 1385 O O . ALA A 1 168 ? 6.254 11.231 -34.810 1.00 78.31 168 ALA A O 1
ATOM 1386 N N . GLU A 1 169 ? 6.510 12.339 -36.742 1.00 76.31 169 GLU A N 1
ATOM 1387 C CA . GLU A 1 169 ? 5.334 11.768 -37.427 1.00 76.31 169 GLU A CA 1
ATOM 1388 C C . GLU A 1 169 ? 5.279 10.226 -37.393 1.00 76.31 169 GLU A C 1
ATOM 1390 O O . GLU A 1 169 ? 4.204 9.642 -37.281 1.00 76.31 169 GLU A O 1
ATOM 1395 N N . ASN A 1 170 ? 6.444 9.566 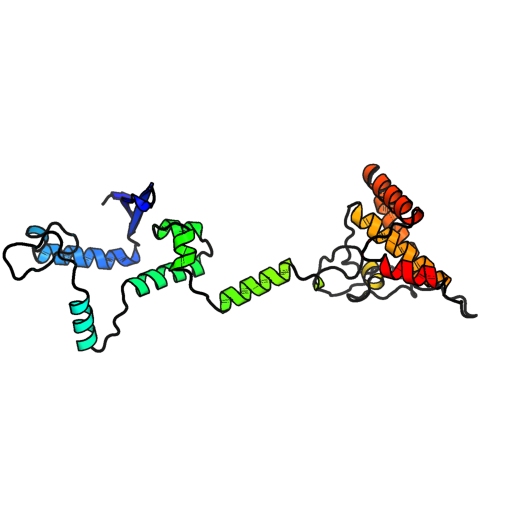-37.396 1.00 81.88 170 ASN A N 1
ATOM 1396 C CA . ASN A 1 170 ? 6.573 8.103 -37.339 1.00 81.88 170 ASN A CA 1
ATOM 1397 C C . ASN A 1 170 ? 6.847 7.554 -35.926 1.00 81.88 170 ASN A C 1
ATOM 1399 O O . ASN A 1 170 ? 7.149 6.367 -35.779 1.00 81.88 170 ASN A O 1
ATOM 1403 N N . ALA A 1 171 ? 6.820 8.391 -34.885 1.00 83.50 171 ALA A N 1
ATOM 1404 C CA . ALA A 1 171 ? 7.064 7.930 -33.523 1.00 83.50 171 ALA A CA 1
ATOM 1405 C C . ALA A 1 171 ? 5.864 7.125 -32.986 1.00 83.50 171 ALA A C 1
ATOM 1407 O O . ALA A 1 171 ? 4.716 7.407 -33.345 1.00 83.50 171 ALA A O 1
ATOM 1408 N N . PRO A 1 172 ? 6.103 6.134 -32.106 1.00 85.69 172 PRO A N 1
ATOM 1409 C CA . PRO A 1 172 ? 5.031 5.426 -31.420 1.00 85.69 172 PRO A CA 1
ATOM 1410 C C . PRO A 1 172 ? 4.076 6.396 -30.722 1.00 85.69 172 PRO A C 1
ATOM 1412 O O . PRO A 1 172 ? 4.505 7.300 -30.000 1.00 85.69 172 PRO A O 1
ATOM 1415 N N . LYS A 1 173 ? 2.772 6.196 -30.930 1.00 87.81 173 LYS A N 1
ATOM 1416 C CA . LYS A 1 173 ? 1.748 6.968 -30.224 1.00 87.81 173 LYS A CA 1
ATOM 1417 C C . LYS A 1 173 ? 1.778 6.595 -28.739 1.00 87.81 173 LYS A C 1
ATOM 1419 O O . LYS A 1 173 ? 1.939 5.415 -28.425 1.00 87.81 173 LYS A O 1
ATOM 1424 N N . PRO A 1 174 ? 1.629 7.568 -27.830 1.00 87.19 174 PRO A N 1
ATOM 1425 C CA . PRO A 1 174 ? 1.655 7.290 -26.407 1.00 87.19 174 PRO A CA 1
ATOM 1426 C C . PRO A 1 174 ? 0.452 6.429 -26.019 1.00 87.19 174 PRO A C 1
ATOM 1428 O O . PRO A 1 174 ? -0.690 6.737 -26.362 1.00 87.19 174 PRO A O 1
ATOM 1431 N N . ASP A 1 175 ? 0.718 5.352 -25.290 1.00 84.62 175 ASP A N 1
ATOM 1432 C CA . ASP A 1 175 ? -0.296 4.470 -24.735 1.00 84.62 175 ASP A CA 1
ATOM 1433 C C . ASP A 1 175 ? 0.110 3.993 -23.331 1.00 84.62 175 ASP A C 1
ATOM 1435 O O . ASP A 1 175 ? 1.243 4.170 -22.874 1.00 84.62 175 ASP A O 1
ATOM 1439 N N . CYS A 1 176 ? -0.856 3.417 -22.618 1.00 82.69 176 CYS A N 1
ATOM 1440 C CA . CYS A 1 176 ? -0.640 2.794 -21.313 1.00 82.69 176 CYS A CA 1
ATOM 1441 C C . CYS A 1 176 ? -0.518 1.268 -21.422 1.00 82.69 176 CYS A C 1
ATOM 1443 O O . CYS A 1 176 ? -0.760 0.569 -20.442 1.00 82.69 176 CYS A O 1
ATOM 1445 N N . ILE A 1 177 ? -0.155 0.758 -22.605 1.00 81.12 177 ILE A N 1
ATOM 1446 C CA . ILE A 1 177 ? -0.074 -0.679 -22.897 1.00 81.12 177 ILE A CA 1
ATOM 1447 C C . ILE A 1 177 ? 1.358 -1.054 -23.280 1.00 81.12 177 ILE A C 1
ATOM 1449 O O . ILE A 1 177 ? 1.920 -1.996 -22.724 1.00 81.12 177 ILE A O 1
ATOM 1453 N N . SER A 1 178 ? 1.955 -0.315 -24.214 1.00 84.88 178 SER A N 1
ATOM 1454 C CA . SER A 1 178 ? 3.263 -0.615 -24.776 1.00 84.88 178 SER A CA 1
ATOM 1455 C C . SER A 1 178 ? 4.391 0.111 -24.020 1.00 84.88 178 SER A C 1
ATOM 1457 O O . SER A 1 178 ? 4.267 1.286 -23.643 1.00 84.88 178 SER A O 1
ATOM 1459 N N . PRO A 1 179 ? 5.533 -0.558 -23.789 1.00 86.44 179 PRO A N 1
ATOM 1460 C CA . PRO A 1 179 ? 6.719 0.079 -23.224 1.00 86.44 179 PRO A CA 1
ATOM 1461 C C . PRO A 1 179 ? 7.236 1.251 -24.064 1.00 86.44 179 PRO A C 1
ATOM 1463 O O . PRO A 1 179 ? 7.793 2.209 -23.523 1.00 86.44 179 PRO A O 1
ATOM 1466 N N . GLU A 1 180 ? 7.066 1.171 -25.382 1.00 88.94 180 GLU A N 1
ATOM 1467 C CA . GLU A 1 180 ? 7.520 2.157 -26.354 1.00 88.94 180 GLU A CA 1
ATOM 1468 C C . GLU A 1 180 ? 6.639 3.400 -26.317 1.00 88.94 180 GLU A C 1
ATOM 1470 O O . GLU A 1 180 ? 7.171 4.500 -26.191 1.00 88.94 180 GLU A O 1
ATOM 1475 N N . GLY A 1 181 ? 5.312 3.238 -26.346 1.00 86.81 181 GLY A N 1
ATOM 1476 C CA . GLY A 1 181 ? 4.360 4.345 -26.245 1.00 86.81 181 GLY A CA 1
ATOM 1477 C C . GLY A 1 181 ? 4.542 5.133 -24.948 1.00 86.81 181 GLY A C 1
ATOM 1478 O O . GLY A 1 181 ? 4.555 6.365 -24.951 1.00 86.81 181 GLY A O 1
ATOM 1479 N N . CYS A 1 182 ? 4.811 4.440 -23.841 1.00 88.50 182 CYS A N 1
ATOM 1480 C CA . CYS A 1 182 ? 5.059 5.077 -22.552 1.00 88.50 182 CYS A CA 1
ATOM 1481 C C . CYS A 1 182 ? 6.258 6.050 -22.562 1.00 88.50 182 CYS A C 1
ATOM 1483 O O . CYS A 1 182 ? 6.201 7.096 -21.919 1.00 88.50 182 CYS A O 1
ATOM 1485 N N . LEU A 1 183 ? 7.322 5.776 -23.331 1.00 88.94 183 LEU A N 1
ATOM 1486 C CA . LEU A 1 183 ? 8.511 6.646 -23.424 1.00 88.94 183 LEU A CA 1
ATOM 1487 C C . LEU A 1 183 ? 8.259 7.987 -24.142 1.00 88.94 183 LEU A C 1
ATOM 1489 O O . LEU A 1 183 ? 9.060 8.926 -24.001 1.00 88.94 183 LEU A O 1
ATOM 1493 N N . PHE A 1 184 ? 7.169 8.066 -24.907 1.00 89.94 184 PHE A N 1
ATOM 1494 C CA . PHE A 1 184 ? 6.709 9.256 -25.628 1.00 89.94 184 PHE A CA 1
ATOM 1495 C C . PHE A 1 184 ? 5.530 9.955 -24.933 1.00 89.94 184 PHE A C 1
ATOM 1497 O O . PHE A 1 184 ? 4.952 10.885 -25.494 1.00 89.94 184 PHE A O 1
ATOM 1504 N N . CYS A 1 185 ? 5.199 9.541 -23.706 1.00 88.94 185 CYS A N 1
ATOM 1505 C CA . CYS A 1 185 ? 4.181 10.177 -22.880 1.00 88.94 185 CYS A CA 1
ATOM 1506 C C . CYS A 1 185 ? 4.784 11.287 -21.999 1.00 88.94 185 CYS A C 1
ATOM 1508 O O . CYS A 1 185 ? 5.818 11.083 -21.359 1.00 88.94 185 CYS A O 1
ATOM 1510 N N . GLU A 1 186 ? 4.124 12.442 -21.899 1.00 88.56 186 GLU A N 1
ATOM 1511 C CA . GLU A 1 186 ? 4.531 13.543 -21.009 1.00 88.56 186 GLU A CA 1
ATOM 1512 C C . GLU A 1 186 ? 4.467 13.146 -19.523 1.00 88.56 186 GLU A C 1
ATOM 1514 O O . GLU A 1 186 ? 5.247 13.624 -18.695 1.00 88.56 186 GLU A O 1
ATOM 1519 N N . LYS A 1 187 ? 3.565 12.226 -19.167 1.00 86.38 187 LYS A N 1
ATOM 1520 C CA . LYS A 1 187 ? 3.382 11.755 -17.786 1.00 86.38 187 LYS A CA 1
ATOM 1521 C C . LYS A 1 187 ? 4.451 10.752 -17.331 1.00 86.38 187 LYS A C 1
ATOM 1523 O O . LYS A 1 187 ? 4.482 10.395 -16.152 1.00 86.38 187 LYS A O 1
ATOM 1528 N N . HIS A 1 188 ? 5.332 10.308 -18.231 1.00 87.38 188 HIS A N 1
ATOM 1529 C CA . HIS A 1 188 ? 6.447 9.413 -17.909 1.00 87.38 188 HIS A CA 1
ATOM 1530 C C . HIS A 1 188 ? 7.488 10.116 -17.031 1.00 87.38 188 HIS A C 1
ATOM 1532 O O . HIS A 1 188 ? 7.846 11.275 -17.267 1.00 87.38 188 HIS A O 1
ATOM 1538 N N . ARG A 1 189 ? 7.990 9.426 -16.004 1.00 86.50 189 ARG A N 1
ATOM 1539 C CA . ARG A 1 189 ? 9.087 9.908 -15.158 1.00 86.50 189 ARG A CA 1
ATOM 1540 C C . ARG A 1 189 ? 10.225 8.906 -15.118 1.00 86.50 189 ARG A C 1
ATOM 1542 O O . ARG A 1 189 ? 10.041 7.724 -14.823 1.00 86.50 189 ARG A O 1
ATOM 1549 N N . ASP A 1 190 ? 11.417 9.428 -15.376 1.00 87.12 190 ASP A N 1
ATOM 1550 C CA . ASP A 1 190 ? 12.667 8.701 -15.220 1.00 87.12 190 ASP A CA 1
ATOM 1551 C C . ASP A 1 190 ? 12.993 8.515 -13.730 1.00 87.12 190 ASP A C 1
ATOM 1553 O O . ASP A 1 190 ? 12.842 9.436 -12.924 1.00 87.12 190 ASP A O 1
ATOM 1557 N N . VAL A 1 191 ? 13.473 7.325 -13.366 1.00 85.62 191 VAL A N 1
ATOM 1558 C CA . VAL A 1 191 ? 13.933 7.019 -12.006 1.00 85.62 191 VAL A CA 1
ATOM 1559 C C . VAL A 1 191 ? 15.449 7.151 -11.971 1.00 85.62 191 VAL A C 1
ATOM 1561 O O . VAL A 1 191 ? 16.150 6.498 -12.732 1.00 85.62 191 VAL A O 1
ATOM 1564 N N . MET A 1 192 ? 15.988 7.982 -11.083 1.00 87.50 192 MET A N 1
ATOM 1565 C CA . MET A 1 192 ? 17.440 8.175 -10.978 1.00 87.50 192 MET A CA 1
ATOM 1566 C C . MET A 1 192 ? 18.089 7.045 -10.164 1.00 87.50 192 MET A C 1
ATOM 1568 O O . MET A 1 192 ? 18.503 7.260 -9.027 1.00 87.50 192 MET A O 1
ATOM 1572 N N . SER A 1 193 ? 18.157 5.839 -10.735 1.00 90.50 193 SER A N 1
ATOM 1573 C CA . SER A 1 193 ? 18.796 4.665 -10.127 1.00 90.50 193 SER A CA 1
ATOM 1574 C 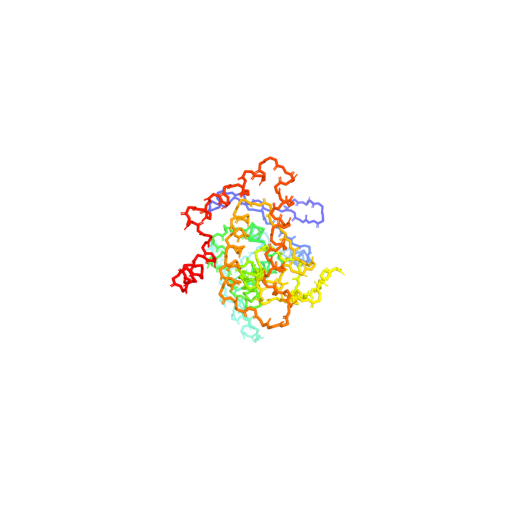C . SER A 1 193 ? 19.629 3.861 -11.132 1.00 90.50 193 SER A C 1
ATOM 1576 O O . SER A 1 193 ? 19.410 3.927 -12.345 1.00 90.50 193 SER A O 1
ATOM 1578 N N . SER A 1 194 ? 20.575 3.066 -10.625 1.00 90.44 194 SER A N 1
ATOM 1579 C CA . SER A 1 194 ? 21.376 2.147 -11.446 1.00 90.44 194 SER A CA 1
ATOM 1580 C C . SER A 1 194 ? 20.516 1.085 -12.134 1.00 90.44 194 SER A C 1
ATOM 1582 O O . SER A 1 194 ? 20.671 0.841 -13.330 1.00 90.44 194 SER A O 1
ATOM 1584 N N . GLU A 1 195 ? 19.543 0.527 -11.411 1.00 89.38 195 GLU A N 1
ATOM 1585 C CA . GLU A 1 195 ? 18.611 -0.476 -11.936 1.00 89.38 195 GLU A CA 1
ATOM 1586 C C . GLU A 1 195 ? 17.804 0.064 -13.122 1.00 89.38 195 GLU A C 1
ATOM 1588 O O . GLU A 1 195 ? 17.623 -0.608 -14.139 1.00 89.38 195 GLU A O 1
ATOM 1593 N N . TYR A 1 196 ? 17.379 1.327 -13.039 1.00 90.81 196 TYR A N 1
ATOM 1594 C CA . TYR A 1 196 ? 16.686 2.001 -14.128 1.00 90.81 196 TYR A CA 1
ATOM 1595 C C . TYR A 1 196 ? 17.557 2.130 -15.384 1.00 90.81 196 TYR A C 1
ATOM 1597 O O . TYR A 1 196 ? 17.098 1.840 -16.493 1.00 90.81 196 TYR A O 1
ATOM 1605 N N . CYS A 1 197 ? 18.827 2.508 -15.212 1.00 93.69 197 CYS A N 1
ATOM 1606 C CA . CYS A 1 197 ? 19.789 2.603 -16.309 1.00 93.69 197 CYS A CA 1
ATOM 1607 C C . CYS A 1 197 ? 20.010 1.239 -16.976 1.00 93.69 197 CYS A C 1
ATOM 1609 O O . CYS A 1 197 ? 20.014 1.149 -18.205 1.00 93.69 197 CYS A O 1
ATOM 1611 N N . TRP A 1 198 ? 20.111 0.163 -16.187 1.00 94.00 198 TRP A N 1
ATOM 1612 C CA . TRP A 1 198 ? 20.243 -1.202 -16.705 1.00 94.00 198 TRP A CA 1
ATOM 1613 C C . TRP A 1 198 ? 18.991 -1.671 -17.455 1.00 94.00 198 TRP A C 1
ATOM 1615 O O . TRP A 1 198 ? 19.098 -2.252 -18.542 1.00 94.00 198 TRP A O 1
ATOM 1625 N N . LYS A 1 199 ? 17.797 -1.345 -16.942 1.00 93.06 199 LYS A N 1
ATOM 1626 C CA . LYS A 1 199 ? 16.519 -1.615 -17.614 1.00 93.06 199 LYS A CA 1
ATOM 1627 C C . LYS A 1 199 ? 16.410 -0.873 -18.952 1.00 93.06 199 LYS A C 1
ATOM 1629 O O . LYS A 1 199 ? 15.998 -1.483 -19.940 1.00 93.06 199 LYS A O 1
ATOM 1634 N N . LEU A 1 200 ? 16.808 0.403 -19.014 1.00 93.88 200 LEU A N 1
ATOM 1635 C CA . LEU A 1 200 ? 16.844 1.194 -20.254 1.00 93.88 200 LEU A CA 1
ATOM 1636 C C . LEU A 1 200 ? 17.873 0.661 -21.258 1.00 93.88 200 LEU A C 1
ATOM 1638 O O . LEU A 1 200 ? 17.551 0.504 -22.433 1.00 93.88 200 LEU A O 1
ATOM 1642 N N . ALA A 1 201 ? 19.092 0.353 -20.811 1.00 95.31 201 ALA A N 1
ATOM 1643 C CA . ALA A 1 201 ? 20.147 -0.178 -21.674 1.00 95.31 201 ALA A CA 1
ATOM 1644 C C . ALA A 1 201 ? 19.779 -1.554 -22.258 1.00 95.31 201 ALA A C 1
ATOM 1646 O O . ALA A 1 201 ? 20.058 -1.834 -23.423 1.00 95.31 201 ALA A O 1
ATOM 1647 N N . SER A 1 202 ? 19.088 -2.390 -21.479 1.00 94.88 202 SER A N 1
ATOM 1648 C CA . SER A 1 202 ? 18.559 -3.672 -21.957 1.00 94.88 202 SER A CA 1
ATOM 1649 C C . SER A 1 202 ? 17.436 -3.470 -22.979 1.00 94.88 202 SER A C 1
ATOM 1651 O O . SER A 1 202 ? 17.442 -4.106 -24.029 1.00 94.88 202 SER A O 1
ATOM 1653 N N . HIS A 1 203 ? 16.517 -2.529 -22.736 1.00 94.38 203 HIS A N 1
ATOM 1654 C CA . HIS A 1 203 ? 15.465 -2.189 -23.699 1.00 94.38 203 HIS A CA 1
ATOM 1655 C C . HIS A 1 203 ? 16.044 -1.649 -25.021 1.00 94.38 203 HIS A C 1
ATOM 1657 O O . HIS A 1 203 ? 15.599 -2.031 -26.101 1.00 94.38 203 HIS A O 1
ATOM 1663 N N . LEU A 1 204 ? 17.091 -0.821 -24.951 1.00 94.81 204 LEU A N 1
ATOM 1664 C CA . LEU A 1 204 ? 17.838 -0.353 -26.120 1.00 94.81 204 LEU A CA 1
ATOM 1665 C C . LEU A 1 204 ? 18.395 -1.524 -26.946 1.00 94.81 204 LEU A C 1
ATOM 1667 O O . LEU A 1 204 ? 18.306 -1.499 -28.173 1.00 94.81 204 LEU A O 1
ATOM 1671 N N . GLN A 1 205 ? 18.964 -2.537 -26.286 1.00 94.88 205 GLN A N 1
ATOM 1672 C CA . GLN A 1 205 ? 19.497 -3.723 -26.958 1.00 94.88 205 GLN A CA 1
ATOM 1673 C C . GLN A 1 205 ? 18.390 -4.553 -27.615 1.00 94.88 205 GLN A C 1
ATOM 1675 O O . GLN A 1 205 ? 18.544 -4.952 -28.768 1.00 94.88 205 GLN A O 1
ATOM 1680 N N . LEU A 1 206 ? 17.259 -4.741 -26.928 1.00 93.75 206 LEU A N 1
ATOM 1681 C CA . LEU A 1 206 ? 16.085 -5.410 -27.491 1.00 93.75 206 LEU A CA 1
ATOM 1682 C C . LEU A 1 206 ? 15.641 -4.734 -28.795 1.00 93.75 206 LEU A C 1
ATOM 1684 O O . LEU A 1 206 ? 15.519 -5.393 -29.825 1.00 93.75 206 LEU A O 1
ATOM 1688 N N . LYS A 1 207 ? 15.490 -3.403 -28.781 1.00 92.88 207 LYS A N 1
ATOM 1689 C CA . LYS A 1 207 ? 15.072 -2.656 -29.974 1.00 92.88 207 LYS A CA 1
ATOM 1690 C C . LYS A 1 207 ? 16.078 -2.708 -31.105 1.00 92.88 207 LYS A C 1
ATOM 1692 O O . LYS A 1 207 ? 15.660 -2.783 -32.253 1.00 92.88 207 LYS A O 1
ATOM 1697 N N . ARG A 1 208 ? 17.380 -2.738 -30.809 1.00 92.12 208 ARG A N 1
ATOM 1698 C CA . ARG A 1 208 ? 18.411 -2.945 -31.837 1.00 92.12 208 ARG A CA 1
ATOM 1699 C C . ARG A 1 208 ? 18.245 -4.286 -32.546 1.00 92.12 208 ARG A C 1
ATOM 1701 O O . ARG A 1 208 ? 18.294 -4.323 -33.772 1.00 92.12 208 ARG A O 1
ATOM 1708 N N . LEU A 1 209 ? 18.025 -5.364 -31.793 1.00 91.19 209 LEU A N 1
ATOM 1709 C CA . LEU A 1 209 ? 17.813 -6.694 -32.368 1.00 91.19 209 LEU A CA 1
ATOM 1710 C C . LEU A 1 209 ? 16.538 -6.740 -33.217 1.00 91.19 209 LEU A C 1
ATOM 1712 O O . LEU A 1 209 ? 16.588 -7.200 -34.355 1.00 91.19 209 LEU A O 1
ATOM 1716 N N . GLU A 1 210 ? 15.431 -6.178 -32.723 1.00 89.38 210 GLU A N 1
ATOM 1717 C CA . GLU A 1 210 ? 14.184 -6.066 -33.494 1.00 89.38 210 GLU A CA 1
ATOM 1718 C C . GLU A 1 210 ? 14.386 -5.291 -34.807 1.00 89.38 210 GLU A C 1
ATOM 1720 O O . GLU A 1 210 ? 13.947 -5.736 -35.866 1.00 89.38 210 GLU A O 1
ATOM 1725 N N . THR A 1 211 ? 15.089 -4.152 -34.767 1.00 87.56 211 THR A N 1
ATOM 1726 C CA . THR A 1 211 ? 15.354 -3.345 -35.969 1.00 87.56 211 THR A CA 1
ATOM 1727 C C . THR A 1 211 ? 16.298 -4.024 -36.955 1.00 87.56 211 THR A C 1
ATOM 1729 O O . THR A 1 211 ? 16.182 -3.784 -38.151 1.00 87.56 211 THR A O 1
ATOM 1732 N N . ASN A 1 212 ? 17.211 -4.880 -36.489 1.00 85.38 212 ASN A N 1
ATOM 1733 C CA . ASN A 1 212 ? 18.136 -5.604 -37.365 1.00 85.38 212 ASN A CA 1
ATOM 1734 C C . ASN A 1 212 ? 17.432 -6.702 -38.174 1.00 85.38 212 ASN A C 1
ATOM 1736 O O . ASN A 1 212 ? 17.860 -7.020 -39.280 1.00 85.38 212 ASN A O 1
ATOM 1740 N N . LEU A 1 213 ? 16.347 -7.268 -37.638 1.00 82.31 213 LEU A N 1
ATOM 1741 C CA . LEU A 1 213 ? 15.518 -8.253 -38.338 1.00 82.31 213 LEU A CA 1
ATOM 1742 C C . LEU A 1 213 ? 14.598 -7.610 -39.389 1.00 82.31 213 LEU A C 1
ATOM 1744 O O . LEU A 1 213 ? 14.068 -8.302 -40.262 1.00 82.31 213 LEU A O 1
ATOM 1748 N N . TYR A 1 214 ? 14.402 -6.293 -39.323 1.00 81.00 214 TYR A N 1
ATOM 1749 C CA . TYR A 1 214 ? 13.551 -5.565 -40.251 1.00 81.00 214 TYR A CA 1
ATOM 1750 C C . TYR A 1 214 ? 14.223 -5.395 -41.621 1.00 81.00 214 TYR A C 1
ATOM 1752 O O . TYR A 1 214 ? 15.339 -4.888 -41.738 1.00 81.00 214 TYR A O 1
ATOM 1760 N N . LYS A 1 215 ? 13.504 -5.766 -42.685 1.00 75.81 215 LYS A N 1
ATOM 1761 C CA . LYS A 1 215 ? 13.906 -5.511 -44.074 1.00 75.81 215 LYS A CA 1
ATOM 1762 C C . LYS A 1 215 ? 13.178 -4.261 -44.578 1.00 75.81 215 LYS A C 1
ATOM 1764 O O . LYS A 1 215 ? 11.950 -4.302 -44.667 1.00 75.81 215 LYS A O 1
ATOM 1769 N N . PRO A 1 216 ? 13.885 -3.162 -44.896 1.00 72.50 216 PRO A N 1
ATOM 1770 C CA . PRO A 1 216 ? 13.241 -1.929 -45.329 1.00 72.50 216 PRO A CA 1
ATOM 1771 C C . PRO A 1 216 ? 12.502 -2.116 -46.657 1.00 72.50 216 PRO A C 1
ATOM 1773 O O . PRO A 1 216 ? 13.014 -2.734 -47.589 1.00 72.50 216 PRO A O 1
ATOM 1776 N N . SER A 1 217 ? 11.291 -1.564 -46.737 1.00 67.00 217 SER A N 1
ATOM 1777 C CA . SER A 1 217 ? 10.567 -1.380 -47.995 1.00 67.00 217 SER A CA 1
ATOM 1778 C C . SER A 1 217 ? 11.264 -0.337 -48.876 1.00 67.00 217 SER A C 1
ATOM 1780 O O . SER A 1 217 ? 11.931 0.552 -48.357 1.00 67.00 217 SER A O 1
ATOM 1782 N N . GLU A 1 218 ? 11.040 -0.379 -50.194 1.00 62.03 218 GLU A N 1
ATOM 1783 C CA . GLU A 1 218 ? 11.629 0.557 -51.178 1.00 62.03 218 GLU A CA 1
ATOM 1784 C C . GLU A 1 218 ? 11.373 2.047 -50.874 1.00 62.03 218 GLU A C 1
ATOM 1786 O O . GLU A 1 218 ? 12.106 2.921 -51.332 1.00 62.03 218 GLU A O 1
ATOM 1791 N N . HIS A 1 219 ? 10.355 2.347 -50.066 1.00 60.75 219 HIS A N 1
ATOM 1792 C CA . HIS A 1 219 ? 10.081 3.686 -49.564 1.00 60.75 219 HIS A CA 1
ATOM 1793 C C . HIS A 1 219 ? 10.843 3.881 -48.243 1.00 60.75 219 HIS A C 1
ATOM 1795 O O . HIS A 1 219 ? 10.514 3.239 -47.244 1.00 60.75 219 HIS A O 1
ATOM 1801 N N . ASN A 1 220 ? 11.869 4.745 -48.261 1.00 58.22 220 ASN A N 1
ATOM 1802 C CA . ASN A 1 220 ? 12.770 5.098 -47.149 1.00 58.22 220 ASN A CA 1
ATOM 1803 C C . ASN A 1 220 ? 12.040 5.750 -45.952 1.00 58.22 220 ASN A C 1
ATOM 1805 O O . ASN A 1 220 ? 12.272 6.911 -45.614 1.00 58.22 220 ASN A O 1
ATOM 1809 N N . HIS A 1 221 ? 11.153 5.017 -45.288 1.00 66.06 221 HIS A N 1
ATOM 1810 C CA . HIS A 1 221 ? 10.539 5.446 -44.040 1.00 66.06 221 HIS A CA 1
ATOM 1811 C C . HIS A 1 221 ? 11.444 5.068 -42.862 1.00 66.06 221 HIS A C 1
ATOM 1813 O O . HIS A 1 221 ? 11.893 3.927 -42.739 1.00 66.06 221 HIS A O 1
ATOM 1819 N N . ILE A 1 222 ? 11.717 6.035 -41.981 1.00 74.50 222 ILE A N 1
ATOM 1820 C CA . ILE A 1 222 ? 12.439 5.791 -40.727 1.00 74.50 222 ILE A CA 1
ATOM 1821 C C . ILE A 1 222 ? 11.604 4.824 -39.881 1.00 74.50 222 ILE A C 1
ATOM 1823 O O . ILE A 1 222 ? 10.470 5.137 -39.522 1.00 74.50 222 ILE A O 1
ATOM 1827 N N . HIS A 1 223 ? 12.169 3.660 -39.552 1.00 82.94 223 HIS A N 1
ATOM 1828 C CA . HIS A 1 223 ? 11.495 2.662 -38.723 1.00 82.94 223 HIS A CA 1
ATOM 1829 C C . HIS A 1 223 ? 11.186 3.235 -37.321 1.00 82.94 223 HIS A C 1
ATOM 1831 O O . HIS A 1 223 ? 12.106 3.754 -36.679 1.00 82.94 223 HIS A O 1
ATOM 1837 N N . PRO A 1 224 ? 9.953 3.102 -36.787 1.00 85.50 224 PRO A N 1
ATOM 1838 C CA . PRO A 1 224 ? 9.578 3.632 -35.467 1.00 85.50 224 PRO A CA 1
ATOM 1839 C C . PRO A 1 224 ? 10.493 3.164 -34.326 1.00 85.50 224 PRO A C 1
ATOM 1841 O O . PRO A 1 224 ? 10.786 3.919 -33.400 1.00 85.50 224 PRO A O 1
ATOM 1844 N N . GLY A 1 225 ? 11.023 1.939 -34.419 1.00 86.19 225 GLY A N 1
ATOM 1845 C CA . GLY A 1 225 ? 11.997 1.402 -33.462 1.00 86.19 225 GLY A CA 1
ATOM 1846 C C . GLY A 1 225 ? 13.300 2.211 -33.376 1.00 86.19 225 GLY A C 1
ATOM 1847 O O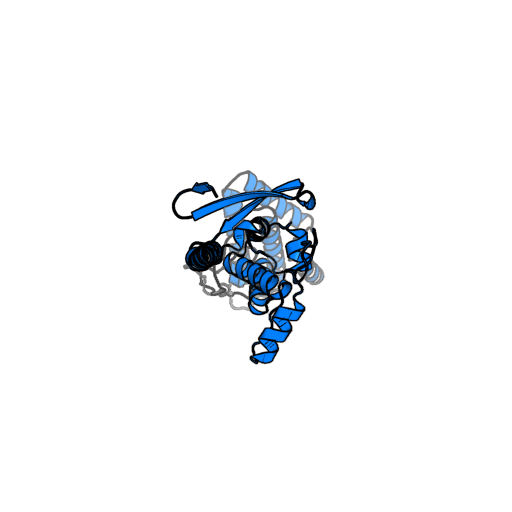 . GLY A 1 225 ? 13.870 2.319 -32.294 1.00 86.19 225 GLY A O 1
ATOM 1848 N N . ASN A 1 226 ? 13.733 2.861 -34.463 1.00 88.38 226 ASN A N 1
ATOM 1849 C CA . ASN A 1 226 ? 14.904 3.745 -34.428 1.00 88.38 226 ASN A CA 1
ATOM 1850 C C . ASN A 1 226 ? 14.628 5.005 -33.597 1.00 88.38 226 ASN A C 1
ATOM 1852 O O . ASN A 1 226 ? 15.490 5.446 -32.841 1.00 88.38 226 ASN A O 1
ATOM 1856 N N . LEU A 1 227 ? 13.399 5.528 -33.648 1.00 90.12 227 LEU A N 1
ATOM 1857 C CA . LEU A 1 227 ? 12.988 6.668 -32.825 1.00 90.12 227 LEU A CA 1
ATOM 1858 C C . LEU A 1 227 ? 12.942 6.294 -31.336 1.00 90.12 227 LEU A C 1
ATOM 1860 O O . LEU A 1 227 ? 13.355 7.087 -30.490 1.00 90.12 227 LEU A O 1
ATOM 1864 N N . VAL A 1 228 ? 12.507 5.071 -31.004 1.00 91.00 228 VAL A N 1
ATOM 1865 C CA . VAL A 1 228 ? 12.574 4.533 -29.631 1.00 91.00 228 VAL A CA 1
ATOM 1866 C C . VAL A 1 228 ? 14.028 4.428 -29.163 1.00 91.00 228 VAL A C 1
ATOM 1868 O O . VAL A 1 228 ? 14.360 4.877 -28.065 1.00 91.00 228 VAL A O 1
ATOM 1871 N N . ILE A 1 229 ? 14.909 3.874 -30.003 1.00 92.62 229 ILE A N 1
ATOM 1872 C CA . ILE A 1 229 ? 16.350 3.760 -29.736 1.00 92.62 229 ILE A CA 1
ATOM 1873 C C . ILE A 1 229 ? 16.950 5.134 -29.420 1.00 92.62 229 ILE A C 1
ATOM 1875 O O . ILE A 1 229 ? 17.661 5.285 -28.424 1.00 92.62 229 ILE A O 1
ATOM 1879 N N . ASP A 1 230 ? 16.650 6.142 -30.234 1.00 92.44 230 ASP A N 1
ATOM 1880 C CA . ASP A 1 230 ? 17.196 7.484 -30.054 1.00 92.44 230 ASP A CA 1
ATOM 1881 C C . ASP A 1 230 ? 16.620 8.173 -28.814 1.00 92.44 230 ASP A C 1
ATOM 1883 O O . ASP A 1 230 ? 17.367 8.793 -28.054 1.00 92.44 230 ASP A O 1
ATOM 1887 N N . ARG A 1 231 ? 15.333 7.964 -28.507 1.00 91.56 231 ARG A N 1
ATOM 1888 C CA . ARG A 1 231 ? 14.715 8.430 -27.257 1.00 91.56 231 ARG A CA 1
ATOM 1889 C C . ARG A 1 231 ? 15.393 7.835 -26.021 1.00 91.56 231 ARG A C 1
ATOM 1891 O O . ARG A 1 231 ? 15.664 8.565 -25.067 1.00 91.56 231 ARG A O 1
ATOM 1898 N N . ILE A 1 232 ? 15.697 6.535 -26.031 1.00 94.12 232 ILE A N 1
ATOM 1899 C CA . ILE A 1 232 ? 16.395 5.870 -24.920 1.00 94.12 232 ILE A CA 1
ATOM 1900 C C . ILE A 1 232 ? 17.829 6.397 -24.788 1.00 94.12 232 ILE A C 1
ATOM 1902 O O . ILE A 1 232 ? 18.260 6.702 -23.676 1.00 94.12 232 ILE A O 1
ATOM 1906 N N . LYS A 1 233 ? 18.561 6.565 -25.899 1.00 95.12 233 LYS A N 1
ATOM 1907 C CA . LYS A 1 233 ? 19.911 7.158 -25.882 1.00 95.12 233 LYS A CA 1
ATOM 1908 C C . LYS A 1 233 ? 19.904 8.571 -25.305 1.00 95.12 233 LYS A C 1
ATOM 1910 O O . LYS A 1 233 ? 20.769 8.884 -24.494 1.00 95.12 233 LYS A O 1
ATOM 1915 N N . LEU A 1 234 ? 18.935 9.406 -25.691 1.00 94.00 234 LEU A N 1
ATOM 1916 C CA . LEU A 1 234 ? 18.784 10.762 -25.155 1.00 94.00 234 LEU A CA 1
ATOM 1917 C C . LEU A 1 234 ? 18.574 10.745 -23.639 1.00 94.00 234 LEU A C 1
ATOM 1919 O O . LEU A 1 234 ? 19.236 11.494 -22.926 1.00 94.00 234 LEU A O 1
ATOM 1923 N N . LYS A 1 235 ? 17.709 9.855 -23.136 1.00 93.12 235 LYS A N 1
ATOM 1924 C CA . LYS A 1 235 ? 17.476 9.688 -21.694 1.00 93.12 235 LYS A CA 1
ATOM 1925 C C . LYS A 1 235 ? 18.734 9.220 -20.956 1.00 93.12 235 LYS A C 1
ATOM 1927 O O . LYS A 1 235 ? 19.099 9.819 -19.950 1.00 93.12 235 LYS A O 1
ATOM 1932 N N . LEU A 1 236 ? 19.428 8.199 -21.465 1.00 94.06 236 LEU A N 1
ATOM 1933 C CA . LEU A 1 236 ? 20.681 7.713 -20.870 1.00 94.06 236 LEU A CA 1
ATOM 1934 C C . LEU A 1 236 ? 21.766 8.796 -20.862 1.00 94.06 236 LEU A C 1
ATOM 1936 O O . LEU A 1 236 ? 22.451 8.961 -19.857 1.00 94.06 236 LEU A O 1
ATOM 1940 N N . LYS A 1 237 ? 21.881 9.572 -21.946 1.00 95.19 237 LYS A N 1
ATOM 1941 C CA . LYS A 1 237 ? 22.805 10.706 -22.024 1.00 95.19 237 LYS A CA 1
ATOM 1942 C C . LYS A 1 237 ? 22.460 11.783 -20.992 1.00 95.19 237 LYS A C 1
ATOM 1944 O O . LYS A 1 237 ? 23.336 12.206 -20.256 1.00 95.19 237 LYS A O 1
ATOM 1949 N N . ALA A 1 238 ? 21.188 12.161 -20.867 1.00 93.56 238 ALA A N 1
ATOM 1950 C CA . ALA A 1 238 ? 20.756 13.139 -19.868 1.00 93.56 238 ALA A CA 1
ATOM 1951 C C . ALA A 1 238 ? 21.032 12.681 -18.422 1.00 93.56 238 ALA A C 1
ATOM 1953 O O . ALA A 1 238 ? 21.367 13.498 -17.566 1.00 93.56 238 ALA A O 1
ATOM 1954 N N . ILE A 1 239 ? 20.912 11.378 -18.139 1.00 92.50 239 ILE A N 1
ATOM 1955 C CA . ILE A 1 239 ? 21.265 10.805 -16.832 1.00 92.50 239 ILE A CA 1
ATOM 1956 C C . ILE A 1 239 ? 22.775 10.898 -16.595 1.00 92.50 239 ILE A C 1
ATOM 1958 O O . ILE A 1 239 ? 23.190 11.374 -15.537 1.00 92.50 239 ILE A O 1
ATOM 1962 N N . SER A 1 240 ? 23.566 10.481 -17.585 1.00 93.69 240 SER A N 1
ATOM 1963 C CA . SER A 1 240 ? 25.031 10.517 -17.576 1.00 93.69 240 SER A CA 1
ATOM 1964 C C . SER A 1 240 ? 25.575 11.930 -17.353 1.00 93.69 240 SER A C 1
ATOM 1966 O O . SER A 1 240 ? 26.401 12.147 -16.471 1.00 93.69 240 SER A O 1
ATOM 1968 N N . ASP A 1 241 ? 25.056 12.907 -18.098 1.00 94.56 241 ASP A N 1
ATOM 1969 C CA . ASP A 1 241 ? 25.483 14.309 -18.038 1.00 94.56 241 ASP A CA 1
ATOM 1970 C C . ASP A 1 241 ? 25.100 14.982 -16.700 1.00 94.56 241 ASP A C 1
ATOM 1972 O O . ASP A 1 241 ? 25.620 16.041 -16.355 1.00 94.56 241 ASP A O 1
ATOM 1976 N N . GLY A 1 242 ? 24.189 14.381 -15.925 1.00 90.50 242 GLY A N 1
ATOM 1977 C CA . GLY A 1 242 ? 23.677 14.964 -14.686 1.00 90.50 242 GLY A CA 1
ATOM 1978 C C . GLY A 1 242 ? 24.586 14.817 -13.459 1.00 90.50 242 GLY A C 1
ATOM 1979 O O . GLY A 1 242 ? 24.439 15.592 -12.515 1.00 90.50 242 GLY A O 1
ATOM 1980 N N . SER A 1 243 ? 25.469 13.813 -13.404 1.00 93.25 243 SER A N 1
ATOM 1981 C CA . SER A 1 243 ? 26.403 13.592 -12.283 1.00 93.25 243 SER A CA 1
ATOM 1982 C C . SER A 1 243 ? 27.407 12.486 -12.612 1.00 93.25 243 SER A C 1
ATOM 1984 O O . SER A 1 243 ? 27.046 11.504 -13.250 1.00 93.25 243 SER A O 1
ATOM 1986 N N . GLU A 1 244 ? 28.624 12.567 -12.070 1.00 93.88 244 GLU A N 1
ATOM 1987 C CA . GLU A 1 244 ? 29.646 11.518 -12.200 1.00 93.88 244 GLU A CA 1
ATOM 1988 C C . GLU A 1 244 ? 29.170 10.150 -11.673 1.00 93.88 244 GLU A C 1
ATOM 1990 O O . GLU A 1 244 ? 29.369 9.133 -12.329 1.00 93.88 244 GLU A O 1
ATOM 1995 N N . ILE A 1 245 ? 28.432 10.119 -10.554 1.00 93.50 245 ILE A N 1
ATOM 1996 C CA . ILE A 1 245 ? 27.844 8.879 -10.005 1.00 93.50 245 ILE A CA 1
ATOM 1997 C C . ILE A 1 245 ? 26.784 8.300 -10.954 1.00 93.50 245 ILE A C 1
ATOM 1999 O O . ILE A 1 245 ? 26.589 7.093 -11.035 1.00 93.50 245 ILE A O 1
ATOM 2003 N N . ARG A 1 246 ? 26.060 9.157 -11.676 1.00 92.00 246 ARG A N 1
ATOM 2004 C CA . ARG A 1 246 ? 25.059 8.701 -12.647 1.00 92.00 246 ARG A CA 1
ATOM 2005 C C . ARG A 1 246 ? 25.714 8.226 -13.937 1.00 92.00 246 ARG A C 1
ATOM 2007 O O . ARG A 1 246 ? 25.208 7.291 -14.550 1.00 92.00 246 ARG A O 1
ATOM 2014 N N . ASN A 1 247 ? 26.840 8.826 -14.321 1.00 94.69 247 ASN A N 1
ATOM 2015 C CA . ASN A 1 247 ? 27.652 8.342 -15.428 1.00 94.69 247 ASN A CA 1
ATOM 2016 C C . ASN A 1 247 ? 28.141 6.910 -15.165 1.00 94.69 247 ASN A C 1
ATOM 2018 O O . ASN A 1 247 ? 27.940 6.045 -16.016 1.00 94.69 247 ASN A O 1
ATOM 2022 N N . THR A 1 248 ? 28.657 6.613 -13.965 1.00 96.06 248 THR A N 1
ATOM 2023 C CA . THR A 1 248 ? 29.096 5.242 -13.639 1.00 96.06 248 THR A CA 1
ATOM 2024 C C . THR A 1 248 ? 27.956 4.229 -13.738 1.00 96.06 248 THR A C 1
ATOM 2026 O O . THR A 1 248 ? 28.149 3.149 -14.284 1.00 96.06 248 THR A O 1
ATOM 2029 N N . TRP A 1 249 ? 26.729 4.584 -13.337 1.00 96.31 249 TRP A N 1
ATOM 2030 C CA . TRP A 1 249 ? 25.562 3.711 -13.528 1.00 96.31 249 TRP A CA 1
ATOM 2031 C C . TRP A 1 249 ? 25.273 3.393 -14.998 1.00 96.31 249 TRP A C 1
ATOM 2033 O O . TRP A 1 249 ? 24.897 2.266 -15.327 1.00 96.31 249 TRP A O 1
ATOM 2043 N N . VAL A 1 250 ? 25.412 4.380 -15.886 1.00 95.12 250 VAL A N 1
ATOM 2044 C CA . VAL A 1 250 ? 25.196 4.197 -17.327 1.00 95.12 250 VAL A CA 1
ATOM 2045 C C . VAL A 1 250 ? 26.318 3.351 -17.934 1.00 95.12 250 VAL A C 1
ATOM 2047 O O . VAL A 1 250 ? 26.036 2.450 -18.727 1.00 95.12 250 VAL A O 1
ATOM 2050 N N . GLU A 1 251 ? 27.568 3.586 -17.539 1.00 96.25 251 GLU A N 1
ATOM 2051 C CA . GLU A 1 251 ? 28.727 2.796 -17.968 1.00 96.25 251 GLU A CA 1
ATOM 2052 C C . GLU A 1 251 ? 28.624 1.333 -17.513 1.00 96.25 251 GLU A C 1
ATOM 2054 O O . GLU A 1 251 ? 28.808 0.421 -18.327 1.00 96.25 251 GLU A O 1
ATOM 2059 N N . ASP A 1 252 ? 28.249 1.098 -16.254 1.00 95.62 252 ASP A N 1
ATOM 2060 C CA . ASP A 1 252 ? 28.039 -0.233 -15.678 1.00 95.62 252 ASP A CA 1
ATOM 2061 C C . ASP A 1 252 ? 26.898 -0.973 -16.377 1.00 95.62 252 ASP A C 1
ATOM 2063 O O . ASP A 1 252 ? 27.025 -2.153 -16.726 1.00 95.62 252 ASP A O 1
ATOM 2067 N N . ALA A 1 253 ? 25.791 -0.275 -16.648 1.00 95.06 253 ALA A N 1
ATOM 2068 C CA . ALA A 1 253 ? 24.686 -0.818 -17.423 1.00 95.06 253 ALA A CA 1
ATOM 2069 C C . ALA A 1 253 ? 25.161 -1.250 -18.818 1.00 95.06 253 ALA A C 1
ATOM 2071 O O . ALA A 1 253 ? 24.933 -2.390 -19.218 1.00 95.06 253 ALA A O 1
ATOM 2072 N N . GLN A 1 254 ? 25.885 -0.393 -19.544 1.00 94.94 254 GLN A N 1
ATOM 2073 C CA . GLN A 1 254 ? 26.428 -0.716 -20.870 1.00 94.94 254 GLN A CA 1
ATOM 2074 C C . GLN A 1 254 ? 27.477 -1.837 -20.833 1.00 94.94 254 GLN A C 1
ATOM 2076 O O . GLN A 1 254 ? 27.562 -2.637 -21.767 1.00 94.94 254 GLN A O 1
ATOM 2081 N N . SER A 1 255 ? 28.291 -1.909 -19.780 1.00 95.56 255 SER A N 1
ATOM 2082 C CA . SER A 1 255 ? 29.232 -3.010 -19.544 1.00 95.56 255 SER A CA 1
ATOM 2083 C C . SER A 1 255 ? 28.489 -4.334 -19.330 1.00 95.56 255 SER A C 1
ATOM 2085 O O . SER A 1 255 ? 28.827 -5.351 -19.938 1.00 95.56 255 SER A O 1
ATOM 2087 N N . SER A 1 256 ? 27.393 -4.302 -18.569 1.00 93.62 256 SER A N 1
ATOM 2088 C CA . SER A 1 256 ? 26.529 -5.462 -18.334 1.00 93.62 256 SER A CA 1
ATOM 2089 C C . SER A 1 256 ? 25.931 -5.988 -19.641 1.00 93.62 256 SER A C 1
ATOM 2091 O O . SER A 1 256 ? 26.078 -7.175 -19.929 1.00 93.62 256 SER A O 1
ATOM 2093 N N . ILE A 1 257 ? 25.391 -5.109 -20.496 1.00 94.94 257 ILE A N 1
ATOM 2094 C CA . ILE A 1 257 ? 24.905 -5.486 -21.838 1.00 94.94 257 ILE A CA 1
ATOM 2095 C C . ILE A 1 257 ? 26.024 -6.123 -22.677 1.00 94.94 257 ILE A C 1
ATOM 2097 O O . ILE A 1 257 ? 25.812 -7.175 -23.271 1.00 94.94 257 ILE A O 1
ATOM 2101 N N . ARG A 1 258 ? 27.235 -5.544 -22.689 1.00 93.00 258 ARG A N 1
ATOM 2102 C CA . ARG A 1 258 ? 28.391 -6.094 -23.431 1.00 93.00 258 ARG A CA 1
ATOM 2103 C C . ARG A 1 258 ? 28.818 -7.483 -22.950 1.00 93.00 258 ARG A C 1
ATOM 2105 O O . ARG A 1 258 ? 29.325 -8.265 -23.744 1.00 93.00 258 ARG A O 1
ATOM 2112 N N . SER A 1 259 ? 28.609 -7.788 -21.672 1.00 91.94 259 SER A N 1
ATOM 2113 C CA . SER A 1 259 ? 28.874 -9.111 -21.089 1.00 91.94 259 SER A CA 1
ATOM 2114 C C . SER A 1 259 ? 27.718 -10.112 -21.249 1.00 91.94 259 SER A C 1
ATOM 2116 O O . SER A 1 259 ? 27.792 -11.211 -20.704 1.00 91.94 259 SER A O 1
ATOM 2118 N N . GLY A 1 260 ? 26.644 -9.752 -21.964 1.00 91.88 260 GLY A N 1
ATOM 2119 C CA . GLY A 1 260 ? 25.462 -10.604 -22.147 1.00 91.88 260 GLY A CA 1
ATOM 2120 C C . GLY A 1 260 ? 24.570 -10.713 -20.902 1.00 91.88 260 GLY A C 1
ATOM 2121 O O . GLY A 1 260 ? 23.795 -11.665 -20.765 1.00 91.88 260 GLY A O 1
ATOM 2122 N N . ARG A 1 261 ? 24.697 -9.764 -19.962 1.00 93.69 261 ARG A N 1
ATOM 2123 C CA . ARG A 1 261 ? 23.868 -9.665 -18.754 1.00 93.69 261 ARG A CA 1
ATOM 2124 C C . ARG A 1 261 ? 22.777 -8.618 -18.952 1.00 93.69 261 ARG A C 1
ATOM 2126 O O . ARG A 1 261 ? 23.016 -7.413 -18.829 1.00 93.69 261 ARG A O 1
ATOM 2133 N N . TYR A 1 262 ? 21.566 -9.093 -19.213 1.00 94.06 262 TYR A N 1
ATOM 2134 C CA . TYR A 1 262 ? 20.394 -8.255 -19.443 1.00 94.06 262 TYR A CA 1
ATOM 2135 C C . TYR A 1 262 ? 19.507 -8.158 -18.203 1.00 94.06 262 TYR A C 1
ATOM 2137 O O . TYR A 1 262 ? 19.480 -9.053 -17.359 1.00 94.06 262 TYR A O 1
ATOM 2145 N N . HIS A 1 263 ? 18.769 -7.055 -18.097 1.00 93.25 263 HIS A N 1
ATOM 2146 C CA . HIS A 1 263 ? 17.813 -6.851 -17.018 1.00 93.25 263 HIS A CA 1
ATOM 2147 C C . HIS A 1 263 ? 16.698 -7.915 -17.098 1.00 93.25 263 HIS A C 1
ATOM 2149 O O . HIS A 1 263 ? 16.174 -8.136 -18.196 1.00 93.25 263 HIS A O 1
ATOM 2155 N N . PRO A 1 264 ? 16.255 -8.520 -15.975 1.00 90.31 264 PRO A N 1
ATOM 2156 C CA . PRO A 1 264 ? 15.293 -9.631 -15.978 1.00 90.31 264 PRO A CA 1
ATOM 2157 C C . PRO A 1 264 ? 13.994 -9.367 -16.751 1.00 90.31 264 PRO A C 1
ATOM 2159 O O . PRO A 1 264 ? 13.440 -10.273 -17.359 1.00 90.31 264 PRO A O 1
ATOM 2162 N N . THR A 1 265 ? 13.526 -8.114 -16.778 1.00 87.69 265 THR A N 1
ATOM 2163 C CA . THR A 1 265 ? 12.352 -7.704 -17.576 1.00 87.69 265 THR A CA 1
ATOM 2164 C C . THR A 1 265 ? 12.497 -7.988 -19.075 1.00 87.69 265 THR A C 1
ATOM 2166 O O . THR A 1 265 ? 11.497 -8.268 -19.728 1.00 87.69 265 THR A O 1
ATOM 2169 N N . TRP A 1 266 ? 13.712 -7.904 -19.625 1.00 91.62 266 TRP A N 1
ATOM 2170 C CA . TRP A 1 266 ? 13.968 -8.007 -21.067 1.00 91.62 266 TRP A CA 1
ATOM 2171 C C . TRP A 1 266 ? 14.807 -9.222 -21.462 1.00 91.62 266 TRP A C 1
ATOM 2173 O O . TRP A 1 266 ? 14.797 -9.594 -22.630 1.00 91.62 266 TRP A O 1
ATOM 2183 N N . ASP A 1 267 ? 15.510 -9.844 -20.512 1.00 91.12 267 ASP A N 1
ATOM 2184 C CA . ASP A 1 267 ? 16.465 -10.932 -20.758 1.00 91.12 267 ASP A CA 1
ATOM 2185 C C . ASP A 1 267 ? 15.874 -12.065 -21.609 1.00 91.12 267 ASP A C 1
ATOM 2187 O O . ASP A 1 267 ? 16.462 -12.437 -22.621 1.00 91.12 267 ASP A O 1
ATOM 2191 N N . GLY A 1 268 ? 14.669 -12.540 -21.276 1.00 89.19 268 GLY A N 1
ATOM 2192 C CA . GLY A 1 268 ? 14.007 -13.603 -22.038 1.00 89.19 268 GLY A CA 1
ATOM 2193 C C . GLY A 1 268 ? 13.728 -13.230 -23.499 1.00 89.19 268 GLY A C 1
ATOM 2194 O O . GLY A 1 268 ? 13.985 -14.029 -24.397 1.00 89.19 268 GLY A O 1
ATOM 2195 N N . TYR A 1 269 ? 13.256 -12.005 -23.749 1.00 91.44 269 TYR A N 1
ATOM 2196 C CA . TYR A 1 269 ? 12.974 -11.517 -25.104 1.00 91.44 269 TYR A CA 1
ATOM 2197 C C . TYR A 1 269 ? 14.257 -11.322 -25.915 1.00 91.44 269 TYR A C 1
ATOM 2199 O O . TYR A 1 269 ? 14.314 -11.707 -27.080 1.00 91.44 269 TYR A O 1
ATOM 2207 N N . ILE A 1 270 ? 15.296 -10.762 -25.289 1.00 93.44 270 ILE A N 1
ATOM 2208 C CA . ILE A 1 270 ? 16.591 -10.533 -25.935 1.00 93.44 270 ILE A CA 1
ATOM 2209 C C . ILE A 1 270 ? 17.217 -11.867 -26.335 1.00 93.44 270 ILE A C 1
ATOM 2211 O O . ILE A 1 270 ? 17.554 -12.041 -27.501 1.00 93.44 270 ILE A O 1
ATOM 2215 N N . ARG A 1 271 ? 17.295 -12.832 -25.410 1.00 93.12 271 ARG A N 1
ATOM 2216 C CA . ARG A 1 271 ? 17.856 -14.163 -25.693 1.00 93.12 271 ARG A CA 1
ATOM 2217 C C . ARG A 1 271 ? 17.118 -14.876 -26.817 1.00 93.12 271 ARG A C 1
ATOM 2219 O O . ARG A 1 271 ? 17.743 -15.553 -27.624 1.00 93.12 271 ARG A O 1
ATOM 2226 N N . LEU A 1 272 ? 15.795 -14.731 -26.876 1.00 91.94 272 LEU A N 1
ATOM 2227 C CA . LEU A 1 272 ? 14.997 -15.322 -27.944 1.00 91.94 272 LEU A CA 1
ATOM 2228 C C . LEU A 1 272 ? 15.351 -14.712 -29.306 1.00 91.94 272 LEU A C 1
ATOM 2230 O O . LEU A 1 272 ? 15.546 -15.455 -30.263 1.00 91.94 272 LEU A O 1
ATOM 2234 N N . LEU A 1 273 ? 15.484 -13.385 -29.393 1.00 90.19 273 LEU A N 1
ATOM 2235 C CA . LEU A 1 273 ? 15.882 -12.720 -30.636 1.00 90.19 273 LEU A CA 1
ATOM 2236 C C . LEU A 1 273 ? 17.334 -13.010 -31.026 1.00 90.19 273 LEU A C 1
ATOM 2238 O O . LEU A 1 273 ? 17.607 -13.167 -32.209 1.00 90.19 273 LEU A O 1
ATOM 2242 N N . GLU A 1 274 ? 18.252 -13.132 -30.066 1.00 89.38 274 GLU A N 1
ATOM 2243 C CA . GLU A 1 274 ? 19.652 -13.506 -30.325 1.00 89.38 274 GLU A CA 1
ATOM 2244 C C . GLU A 1 274 ? 19.791 -14.883 -30.983 1.00 89.38 274 GLU A C 1
ATOM 2246 O O . GLU A 1 274 ? 20.741 -15.103 -31.720 1.00 89.38 274 GLU A O 1
ATOM 2251 N N . VAL A 1 275 ? 18.854 -15.806 -30.740 1.00 89.19 275 VAL A N 1
ATOM 2252 C CA . VAL A 1 275 ? 18.820 -17.120 -31.410 1.00 89.19 275 VAL A CA 1
ATOM 2253 C C . VAL A 1 275 ? 18.260 -17.023 -32.836 1.00 89.19 275 VAL A C 1
ATOM 2255 O O . VAL A 1 275 ? 18.519 -17.898 -33.660 1.00 89.19 275 VAL A O 1
ATOM 2258 N N . MET A 1 276 ? 17.464 -15.992 -33.129 1.00 79.12 276 MET A N 1
ATOM 2259 C CA . MET A 1 276 ? 16.825 -15.792 -34.435 1.00 79.12 276 MET A CA 1
ATOM 2260 C C . MET A 1 276 ? 17.676 -14.978 -35.424 1.00 79.12 276 MET A C 1
ATOM 2262 O O . MET A 1 276 ? 17.392 -15.028 -36.622 1.00 79.12 276 MET A O 1
ATOM 2266 N N . VAL A 1 277 ? 18.652 -14.211 -34.925 1.00 69.19 277 VAL A N 1
ATOM 2267 C CA . VAL A 1 277 ? 19.609 -13.390 -35.696 1.00 69.19 277 VAL A CA 1
ATOM 2268 C C . VAL A 1 277 ? 20.841 -14.215 -36.052 1.00 69.19 277 VAL A C 1
ATOM 2270 O O . VAL A 1 277 ? 21.274 -14.119 -37.222 1.00 69.19 277 VAL A O 1
#

Secondary structure (DSSP, 8-state):
-EEETTEEEEEEEEEGGGTEEEEEEE-HHHHHHHHHHHHHHHHTTGGGT--SSS----SSSS--TT----HHHHHHHHHHTT-----HHHHHHHHHHHHHHHH--HHHHHHHHT--HHHIIIII----HHHHHHHHHHHHHHH-GGGS-SSSSEE-SSS---B-TT--TTSPPP-SS-HHHHHTBTTEE---SHHHHHHHHHHHHHHHHHHHH----SS-PPPHHHHHHHHHHHHHHHHHHT-HHHHHHHHHHHHHHHTT---HHHHHHHHHHHHH-